Protein AF-A0A819H0E7-F1 (afdb_monomer)

Mean predicted aligned error: 7.01 Å

Nearest PDB structures (foldseek):
  8ug5-assembly1_B  TM=8.744E-01  e=1.878E-06  Caenorhabditis elegans
  8ug4-assembly1_B  TM=7.438E-01  e=1.069E-05  Caenorhabditis elegans
  8ug7-assembly1_B  TM=8.506E-01  e=1.230E-04  Mus musculus
  6o84-assembly1_B  TM=7.627E-01  e=9.727E-04  Xenopus tropicalis

pLDDT: mean 85.88, std 9.74, range [49.12, 95.69]

Sequence (210 aa):
KLVLLIVSLLIVCISFFYTTKLYYDRQAHIDVFDQILILVTTFGDFAYSFFGLFASIFIESYRIQLPRFIEIVIALLSILQTFLQSGFILDTLRRRSITKSEIRTKPGRELITALLLINLVYDLAIWMHDSLSANKVKLNPIQTEYYNSRTWSLIQAFTSPLSILYRFHSSVCLADIWQEVYYEKFYYLHEKELFIFENINIDYDEYCSF

Radius of gyration: 22.71 Å; Cα contacts (8 Å, |Δi|>4): 200; chains: 1; bounding box: 77×32×52 Å

Solvent-accessible surface area (backbone atoms only — not comparable to full-atom values): 11084 Å² total; per-residue (Å²): 109,64,71,55,51,54,53,49,39,50,44,44,55,53,31,40,63,46,46,69,74,38,49,73,43,86,79,55,87,67,63,65,65,61,56,50,50,51,50,55,16,48,52,24,38,38,50,45,29,47,56,49,28,49,26,42,70,70,52,84,68,81,89,49,60,71,63,33,56,51,49,37,52,43,22,54,50,48,42,53,37,54,54,52,45,50,53,39,50,67,53,43,68,28,24,34,32,72,45,75,66,46,50,71,65,41,69,45,54,68,43,51,51,52,51,36,49,45,40,52,56,51,51,44,50,51,52,50,52,62,69,69,41,88,59,54,63,79,75,38,50,58,42,30,69,56,57,34,63,67,54,42,49,54,53,42,68,60,18,49,58,26,37,50,48,29,41,54,49,52,33,50,54,46,51,50,37,68,56,55,31,58,37,65,66,53,25,58,52,53,54,52,51,52,54,52,54,50,53,52,49,53,53,52,53,64,67,72,74,117

Structure (mmCIF, N/CA/C/O backbone):
data_AF-A0A819H0E7-F1
#
_entry.id   AF-A0A819H0E7-F1
#
loop_
_atom_site.group_PDB
_atom_site.id
_atom_site.type_symbol
_atom_site.label_atom_id
_atom_site.label_alt_id
_atom_site.label_comp_id
_atom_site.label_asym_id
_atom_site.label_entity_id
_atom_site.label_seq_id
_atom_site.pdbx_PDB_ins_code
_atom_site.Cartn_x
_atom_site.Cartn_y
_atom_site.Cartn_z
_atom_site.occupancy
_atom_site.B_iso_or_equiv
_atom_site.auth_seq_id
_atom_site.auth_comp_id
_atom_site.auth_asym_id
_atom_site.auth_atom_id
_atom_site.pdbx_PDB_model_num
ATOM 1 N N . LYS A 1 1 ? 16.028 0.528 -0.238 1.00 77.81 1 LYS A N 1
ATOM 2 C CA . LYS A 1 1 ? 14.759 0.107 -0.884 1.00 77.81 1 LYS A CA 1
ATOM 3 C C . LYS A 1 1 ? 14.360 -1.325 -0.518 1.00 77.81 1 LYS A C 1
ATOM 5 O O . LYS A 1 1 ? 13.402 -1.473 0.219 1.00 77.81 1 LYS A O 1
ATOM 10 N N . LEU A 1 2 ? 15.109 -2.363 -0.924 1.00 85.62 2 LEU A N 1
ATOM 11 C CA . LEU A 1 2 ? 14.726 -3.771 -0.695 1.00 85.62 2 LEU A CA 1
ATOM 12 C C . LEU A 1 2 ? 14.415 -4.123 0.774 1.00 85.62 2 LEU A C 1
ATOM 14 O O . LEU A 1 2 ? 13.345 -4.645 1.059 1.00 85.62 2 LEU A O 1
ATOM 18 N N . VAL A 1 3 ? 15.317 -3.797 1.708 1.00 87.69 3 VAL A N 1
ATOM 19 C CA . VAL A 1 3 ? 15.123 -4.090 3.143 1.00 87.69 3 VAL A CA 1
ATOM 20 C C . VAL A 1 3 ? 13.829 -3.475 3.679 1.00 87.69 3 VAL A C 1
ATOM 22 O O . VAL A 1 3 ? 13.114 -4.117 4.434 1.00 87.69 3 VAL A O 1
ATOM 25 N N . LEU A 1 4 ? 13.491 -2.255 3.260 1.00 85.38 4 LEU A N 1
ATOM 26 C CA . LEU A 1 4 ? 12.326 -1.551 3.791 1.00 85.38 4 LEU A CA 1
ATOM 27 C C . LEU A 1 4 ? 11.023 -2.004 3.134 1.00 85.38 4 LEU A C 1
ATOM 29 O O . LEU A 1 4 ? 10.004 -2.016 3.809 1.00 85.38 4 LEU A O 1
ATOM 33 N N . LEU A 1 5 ? 11.066 -2.490 1.888 1.00 88.50 5 LEU A N 1
ATOM 34 C CA . LEU A 1 5 ? 9.938 -3.222 1.304 1.00 88.50 5 LEU A CA 1
ATOM 35 C C . LEU A 1 5 ? 9.641 -4.495 2.098 1.00 88.50 5 LEU A C 1
ATOM 37 O O . LEU A 1 5 ? 8.487 -4.749 2.418 1.00 88.50 5 LEU A O 1
ATOM 41 N N . ILE A 1 6 ? 10.671 -5.264 2.464 1.00 91.44 6 ILE A N 1
ATOM 42 C CA . ILE A 1 6 ? 10.501 -6.482 3.269 1.00 91.44 6 ILE A CA 1
ATOM 43 C C . ILE A 1 6 ? 9.939 -6.137 4.652 1.00 91.44 6 ILE A C 1
ATOM 45 O O . ILE A 1 6 ? 8.969 -6.749 5.089 1.00 91.44 6 ILE A O 1
ATOM 49 N N . VAL A 1 7 ? 10.511 -5.138 5.328 1.00 91.31 7 VAL A N 1
ATOM 50 C CA . VAL A 1 7 ? 10.037 -4.696 6.648 1.00 91.31 7 VAL A CA 1
ATOM 51 C C . VAL A 1 7 ? 8.600 -4.171 6.574 1.00 91.31 7 VAL A C 1
ATOM 53 O O . VAL A 1 7 ? 7.771 -4.585 7.379 1.00 91.31 7 VAL A O 1
ATOM 56 N N . SER A 1 8 ? 8.281 -3.322 5.593 1.00 90.44 8 SER A N 1
ATOM 57 C CA . SER A 1 8 ? 6.927 -2.794 5.375 1.00 90.44 8 SER A CA 1
ATOM 58 C C . SER A 1 8 ? 5.929 -3.922 5.120 1.00 90.44 8 SER A C 1
ATOM 60 O O . SER A 1 8 ? 4.903 -3.999 5.788 1.00 90.44 8 SER A O 1
ATOM 62 N N . LEU A 1 9 ? 6.270 -4.869 4.242 1.00 92.81 9 LEU A N 1
ATOM 63 C CA . LEU A 1 9 ? 5.444 -6.036 3.941 1.00 92.81 9 LEU A CA 1
ATOM 64 C C . LEU A 1 9 ? 5.147 -6.870 5.196 1.00 92.81 9 LEU A C 1
ATOM 66 O O . LEU A 1 9 ? 3.999 -7.241 5.434 1.00 92.81 9 LEU A O 1
ATOM 70 N N . LEU A 1 10 ? 6.161 -7.133 6.025 1.00 94.06 10 LEU A N 1
ATOM 71 C CA . LEU A 1 10 ? 5.983 -7.857 7.285 1.00 94.06 10 LEU A CA 1
ATOM 72 C C . LEU A 1 10 ? 5.071 -7.091 8.248 1.00 94.06 10 LEU A C 1
ATOM 74 O O . LEU A 1 10 ? 4.158 -7.685 8.820 1.00 94.06 10 LEU A O 1
ATOM 78 N N . ILE A 1 11 ? 5.275 -5.780 8.399 1.00 94.06 11 ILE A N 1
ATOM 79 C CA . ILE A 1 11 ? 4.439 -4.940 9.264 1.00 94.06 11 ILE A CA 1
ATOM 80 C C . ILE A 1 11 ? 2.992 -4.930 8.769 1.00 94.06 11 ILE A C 1
ATOM 82 O O . ILE A 1 11 ? 2.092 -5.077 9.593 1.00 94.06 11 ILE A O 1
ATOM 86 N N . VAL A 1 12 ? 2.749 -4.814 7.459 1.00 94.75 12 VAL A N 1
ATOM 87 C CA . VAL A 1 12 ? 1.401 -4.888 6.871 1.00 94.75 12 VAL A CA 1
ATOM 88 C C . VAL A 1 12 ? 0.753 -6.230 7.193 1.00 94.75 12 VAL A C 1
ATOM 90 O O . VAL A 1 12 ? -0.350 -6.249 7.732 1.00 94.75 12 VAL A O 1
ATOM 93 N N . CYS A 1 13 ? 1.436 -7.349 6.938 1.00 94.69 13 CYS A N 1
ATOM 94 C CA . CYS A 1 13 ? 0.895 -8.683 7.204 1.00 94.69 13 CYS A CA 1
ATOM 95 C C . CYS A 1 13 ? 0.551 -8.887 8.687 1.00 94.69 13 CYS A C 1
ATOM 97 O O . CYS A 1 13 ? -0.530 -9.379 9.012 1.00 94.69 13 CYS A O 1
ATOM 99 N N . ILE A 1 14 ? 1.449 -8.488 9.593 1.00 94.81 14 ILE A N 1
ATOM 100 C CA . ILE A 1 14 ? 1.227 -8.617 11.037 1.00 94.81 14 ILE A CA 1
ATOM 101 C C . ILE A 1 14 ? 0.089 -7.685 11.478 1.00 94.81 14 ILE A C 1
ATOM 103 O O . ILE A 1 14 ? -0.807 -8.125 12.198 1.00 94.81 14 ILE A O 1
ATOM 107 N N . SER A 1 15 ? 0.071 -6.431 11.014 1.00 93.19 15 SER A N 1
ATOM 108 C CA . SER A 1 15 ? -1.007 -5.473 11.309 1.00 93.19 15 SER A CA 1
ATOM 109 C C . SER A 1 15 ? -2.351 -6.024 10.868 1.00 93.19 15 SER A C 1
ATOM 111 O O . SER A 1 15 ? -3.295 -6.027 11.652 1.00 93.19 15 SER A O 1
ATOM 113 N N . PHE A 1 16 ? -2.414 -6.567 9.653 1.00 93.06 16 PHE A N 1
ATOM 114 C CA . PHE A 1 16 ? -3.632 -7.130 9.099 1.00 93.06 16 PHE A CA 1
ATOM 115 C C . PHE A 1 16 ? -4.120 -8.335 9.908 1.00 93.06 16 PHE A C 1
ATOM 117 O O . PHE A 1 16 ? -5.306 -8.445 10.209 1.00 93.06 16 PHE A O 1
ATOM 124 N N . PHE A 1 17 ? -3.213 -9.198 10.370 1.00 92.62 17 PHE A N 1
ATOM 125 C CA . PHE A 1 17 ? -3.569 -10.302 11.263 1.00 92.62 17 PHE A CA 1
ATOM 126 C C . PHE A 1 17 ? -4.118 -9.838 12.626 1.00 92.62 17 PHE A C 1
ATOM 128 O O . PHE A 1 17 ? -4.996 -10.492 13.191 1.00 92.62 17 PHE A O 1
ATOM 135 N N . TYR A 1 18 ? -3.622 -8.728 13.181 1.00 91.19 18 TYR A N 1
ATOM 136 C CA . TYR A 1 18 ? -4.163 -8.180 14.429 1.00 91.19 18 TYR A CA 1
ATOM 137 C C . TYR A 1 18 ? -5.504 -7.468 14.223 1.00 91.19 18 TYR A C 1
ATOM 139 O O . TYR A 1 18 ? -6.417 -7.684 15.020 1.00 91.19 18 TYR A O 1
ATOM 147 N N . THR A 1 19 ? -5.652 -6.658 13.171 1.00 89.31 19 THR A N 1
ATOM 148 C CA . THR A 1 19 ? -6.871 -5.861 12.949 1.00 89.31 19 THR A CA 1
ATOM 149 C C . THR A 1 19 ? -8.045 -6.691 12.443 1.00 89.31 19 THR A C 1
ATOM 151 O O . THR A 1 19 ? -9.184 -6.387 12.784 1.00 89.31 19 THR A O 1
ATOM 154 N N . THR A 1 20 ? -7.802 -7.786 11.716 1.00 89.31 20 THR A N 1
ATOM 155 C CA . THR A 1 20 ? -8.863 -8.710 11.257 1.00 89.31 20 THR A CA 1
ATOM 156 C C . THR A 1 20 ? -9.624 -9.397 12.389 1.00 89.31 20 THR A C 1
ATOM 158 O O . THR A 1 20 ? -10.736 -9.880 12.168 1.00 89.31 20 THR A O 1
ATOM 161 N N . LYS A 1 21 ? -9.062 -9.420 13.602 1.00 90.31 21 LYS A N 1
ATOM 162 C CA . LYS A 1 21 ? -9.724 -9.946 14.805 1.00 90.31 21 LYS A CA 1
ATOM 163 C C . LYS A 1 21 ? -10.757 -8.985 15.390 1.00 90.31 21 LYS A C 1
ATOM 165 O O . LYS A 1 21 ? -11.583 -9.420 16.182 1.00 90.31 21 LYS A O 1
ATOM 170 N N . LEU A 1 22 ? -10.702 -7.707 15.016 1.00 91.25 22 LEU A N 1
ATOM 171 C CA . LEU A 1 22 ? -11.651 -6.696 15.466 1.00 91.25 22 LEU A CA 1
ATOM 172 C C . LEU A 1 22 ? -12.983 -6.832 14.724 1.00 91.25 22 LEU A C 1
ATOM 174 O O . LEU A 1 22 ? -13.047 -7.333 13.591 1.00 91.25 22 LEU A O 1
ATOM 178 N N . TYR A 1 23 ? -14.042 -6.334 15.357 1.00 91.31 23 TYR A N 1
ATOM 179 C CA . TYR A 1 23 ? -15.381 -6.332 14.785 1.00 91.31 23 TYR A CA 1
ATOM 180 C C . TYR A 1 23 ? -15.414 -5.564 13.460 1.00 91.31 23 TYR A C 1
ATOM 182 O O . TYR A 1 23 ? -14.844 -4.478 13.337 1.00 91.31 23 TYR A O 1
ATOM 190 N N . TYR A 1 24 ? -16.071 -6.149 12.460 1.00 91.31 24 TYR A N 1
ATOM 191 C CA . TYR A 1 24 ? -16.249 -5.544 11.146 1.00 91.31 24 TYR A CA 1
ATOM 192 C C . TYR A 1 24 ? -17.600 -4.838 11.082 1.00 91.31 24 TYR A C 1
ATOM 194 O O . TYR A 1 24 ? -18.649 -5.484 11.012 1.00 91.31 24 TYR A O 1
ATOM 202 N N . ASP A 1 25 ? -17.569 -3.512 11.063 1.00 89.12 25 ASP A N 1
ATOM 203 C CA . ASP A 1 25 ? -18.756 -2.686 10.933 1.00 89.12 25 ASP A CA 1
ATOM 204 C C . ASP A 1 25 ? -19.129 -2.517 9.450 1.00 89.12 25 ASP A C 1
ATOM 206 O O . ASP A 1 25 ? -18.487 -1.802 8.674 1.00 89.12 25 ASP A O 1
ATOM 210 N N . ARG A 1 26 ? -20.204 -3.198 9.038 1.00 84.56 26 ARG A N 1
ATOM 211 C CA . ARG A 1 26 ? -20.741 -3.107 7.670 1.00 84.56 26 ARG A CA 1
ATOM 212 C C . ARG A 1 26 ? -21.343 -1.738 7.364 1.00 84.56 26 ARG A C 1
ATOM 214 O O . ARG A 1 26 ? -21.380 -1.360 6.193 1.00 84.56 26 ARG A O 1
ATOM 221 N N . GLN A 1 27 ? -21.815 -1.034 8.389 1.00 83.69 27 GLN A N 1
ATOM 222 C CA . GLN A 1 27 ? -22.462 0.269 8.276 1.00 83.69 27 GLN A CA 1
ATOM 223 C C . GLN A 1 27 ? -21.474 1.425 8.455 1.00 83.69 27 GLN A C 1
ATOM 225 O O . GLN A 1 27 ? -21.870 2.579 8.300 1.00 83.69 27 GLN A O 1
ATOM 230 N N . ALA A 1 28 ? -20.194 1.127 8.715 1.00 82.88 28 ALA A N 1
ATOM 231 C CA . ALA A 1 28 ? -19.143 2.127 8.779 1.00 82.88 28 ALA A CA 1
ATOM 232 C C . ALA A 1 28 ? -19.174 2.994 7.515 1.00 82.88 28 ALA A C 1
ATOM 234 O O . ALA A 1 28 ? -18.924 2.522 6.399 1.00 82.88 28 ALA A O 1
ATOM 235 N N . HIS A 1 29 ? -19.492 4.273 7.709 1.00 80.38 29 HIS A N 1
ATOM 236 C CA . HIS A 1 29 ? -19.486 5.256 6.643 1.00 80.38 29 HIS A CA 1
ATOM 237 C C . HIS A 1 29 ? -18.036 5.545 6.257 1.00 80.38 29 HIS A C 1
ATOM 239 O O . HIS A 1 29 ? -17.338 6.300 6.930 1.00 80.38 29 HIS A O 1
ATOM 245 N N . ILE A 1 30 ? -17.584 4.916 5.178 1.00 83.31 30 ILE A N 1
ATOM 246 C CA . ILE A 1 30 ? -16.307 5.228 4.542 1.00 83.31 30 ILE A CA 1
ATOM 247 C C . ILE A 1 30 ? -16.609 6.091 3.334 1.00 83.31 30 ILE A C 1
ATOM 249 O O . ILE A 1 30 ? -17.495 5.749 2.548 1.00 83.31 30 ILE A O 1
ATOM 253 N N . ASP A 1 31 ? -15.854 7.172 3.180 1.00 86.88 31 ASP A N 1
ATOM 254 C CA . ASP A 1 31 ? -15.971 8.012 2.003 1.00 86.88 31 ASP A CA 1
ATOM 255 C C . ASP A 1 31 ? -15.681 7.189 0.735 1.00 86.88 31 ASP A C 1
ATOM 257 O O . ASP A 1 31 ? -14.635 6.547 0.582 1.00 86.88 31 ASP A O 1
ATOM 261 N N . VAL A 1 32 ? -16.648 7.173 -0.182 1.00 89.12 32 VAL A N 1
ATOM 262 C CA . VAL A 1 32 ? -16.528 6.487 -1.474 1.00 89.12 32 VAL A CA 1
ATOM 263 C C . VAL A 1 32 ? -15.391 7.100 -2.288 1.00 89.12 32 VAL A C 1
ATOM 265 O O . VAL A 1 32 ? -14.705 6.385 -3.022 1.00 89.12 32 VAL A O 1
ATOM 268 N N . PHE A 1 33 ? -15.154 8.405 -2.132 1.00 90.25 33 PHE A N 1
ATOM 269 C CA . PHE A 1 33 ? -14.038 9.085 -2.768 1.00 90.25 33 PHE A CA 1
ATOM 270 C C . PHE A 1 33 ? -12.699 8.489 -2.326 1.00 90.25 33 PHE A C 1
ATOM 272 O O . PHE A 1 33 ? -11.887 8.144 -3.185 1.00 90.25 33 PHE A O 1
ATOM 279 N N . ASP A 1 34 ? -12.500 8.259 -1.025 1.00 89.25 34 ASP A N 1
ATOM 280 C CA . ASP A 1 34 ? -11.258 7.683 -0.497 1.00 89.25 34 ASP A CA 1
ATOM 281 C C . ASP A 1 34 ? -11.019 6.260 -1.010 1.00 89.25 34 ASP A C 1
ATOM 283 O O . ASP A 1 34 ? -9.879 5.895 -1.315 1.00 89.25 34 ASP A O 1
ATOM 287 N N . GLN A 1 35 ? -12.090 5.471 -1.158 1.00 90.44 35 GLN A N 1
ATOM 288 C CA . GLN A 1 35 ? -12.030 4.114 -1.713 1.00 90.44 35 GLN A CA 1
ATOM 289 C C . GLN A 1 35 ? -11.650 4.109 -3.198 1.00 90.44 35 GLN A C 1
ATOM 291 O O . GLN A 1 35 ? -10.814 3.312 -3.632 1.00 90.44 35 GLN A O 1
ATOM 296 N N . ILE A 1 36 ? -12.247 5.000 -3.990 1.00 93.38 36 ILE A N 1
ATOM 297 C CA . ILE A 1 36 ? -11.907 5.136 -5.410 1.00 93.38 36 ILE A CA 1
ATOM 298 C C . ILE A 1 36 ? -10.474 5.649 -5.550 1.00 93.38 36 ILE A C 1
ATOM 300 O O . ILE A 1 36 ? -9.712 5.137 -6.373 1.00 93.38 36 ILE A O 1
ATOM 304 N N . LEU A 1 37 ? -10.084 6.625 -4.730 1.00 93.88 37 LEU A N 1
ATOM 305 C CA . LEU A 1 37 ? -8.765 7.230 -4.789 1.00 93.88 37 LEU A CA 1
ATOM 306 C C . LEU A 1 37 ? -7.669 6.219 -4.442 1.00 93.88 37 LEU A C 1
ATOM 308 O O . LEU A 1 37 ? -6.682 6.129 -5.179 1.00 93.88 37 LEU A O 1
ATOM 312 N N . ILE A 1 38 ? -7.847 5.399 -3.399 1.00 93.56 38 ILE A N 1
ATOM 313 C CA . ILE A 1 38 ? -6.871 4.347 -3.088 1.00 93.56 38 ILE A CA 1
ATOM 314 C C . ILE A 1 38 ? -6.793 3.304 -4.206 1.00 93.56 38 ILE A C 1
ATOM 316 O O . ILE A 1 38 ? -5.694 2.904 -4.576 1.00 93.56 38 ILE A O 1
ATOM 320 N N . LEU A 1 39 ? -7.914 2.929 -4.831 1.00 94.12 39 LEU A N 1
ATOM 321 C CA . LEU A 1 39 ? -7.921 1.970 -5.940 1.00 94.12 39 LEU A CA 1
ATOM 322 C C . LEU A 1 39 ? -7.185 2.503 -7.181 1.00 94.12 39 LEU A C 1
ATOM 324 O O . LEU A 1 39 ? -6.328 1.817 -7.743 1.00 94.12 39 LEU A O 1
ATOM 328 N N . VAL A 1 40 ? -7.490 3.733 -7.602 1.00 95.00 40 VAL A N 1
ATOM 329 C CA . VAL A 1 40 ? -6.869 4.365 -8.780 1.00 95.00 40 VAL A CA 1
ATOM 330 C C . VAL A 1 40 ? -5.369 4.560 -8.567 1.00 95.00 40 VAL A C 1
ATOM 332 O O . VAL A 1 40 ? -4.564 4.292 -9.461 1.00 95.00 40 VAL A O 1
ATOM 335 N N . THR A 1 41 ? -4.973 4.996 -7.374 1.00 94.81 41 THR A N 1
ATOM 336 C CA . THR A 1 41 ? -3.560 5.225 -7.053 1.00 94.81 41 THR A CA 1
ATOM 337 C C . THR A 1 41 ? -2.782 3.918 -6.897 1.00 94.81 41 THR A C 1
ATOM 339 O O . THR A 1 41 ? -1.652 3.833 -7.376 1.00 94.81 41 THR A O 1
ATOM 342 N N . THR A 1 42 ? -3.410 2.865 -6.362 1.00 95.06 42 THR A N 1
ATOM 343 C CA . THR A 1 42 ? -2.868 1.492 -6.355 1.00 95.06 42 THR A CA 1
ATOM 344 C C . THR A 1 42 ? -2.585 1.006 -7.769 1.00 95.06 42 THR A C 1
ATOM 346 O O . THR A 1 42 ? -1.516 0.461 -8.037 1.00 95.06 42 THR A O 1
ATOM 349 N N . PHE A 1 43 ? -3.515 1.233 -8.701 1.00 94.69 43 PHE A N 1
ATOM 350 C CA . PHE A 1 43 ? -3.316 0.865 -10.101 1.00 94.69 43 PHE A CA 1
ATOM 351 C C . PHE A 1 43 ? -2.139 1.620 -10.735 1.00 94.69 43 PHE A C 1
ATOM 353 O O . PHE A 1 43 ? -1.342 1.026 -11.462 1.00 94.69 43 PHE A O 1
ATOM 360 N N . GLY A 1 44 ? -1.991 2.911 -10.435 1.00 92.19 44 GLY A N 1
ATOM 361 C CA . GLY A 1 44 ? -0.855 3.701 -10.907 1.00 92.19 44 GLY A CA 1
ATOM 362 C C . GLY A 1 44 ? 0.494 3.214 -10.370 1.00 92.19 44 GLY A C 1
ATOM 363 O O . GLY A 1 44 ? 1.449 3.088 -11.140 1.00 92.19 44 GLY A O 1
ATOM 364 N N . ASP A 1 45 ? 0.562 2.881 -9.079 1.00 92.19 45 ASP A N 1
ATOM 365 C CA . ASP A 1 45 ? 1.778 2.347 -8.452 1.00 92.19 45 ASP A CA 1
ATOM 366 C C . ASP A 1 45 ? 2.115 0.925 -8.939 1.00 92.19 45 ASP A C 1
ATOM 368 O O . ASP A 1 45 ? 3.280 0.599 -9.206 1.00 92.19 45 ASP A O 1
ATOM 372 N N . PHE A 1 46 ? 1.087 0.107 -9.184 1.00 94.56 46 PHE A N 1
ATOM 373 C CA . PHE A 1 46 ? 1.221 -1.165 -9.889 1.00 94.56 46 PHE A CA 1
ATOM 374 C C . PHE A 1 46 ? 1.807 -0.966 -11.289 1.00 94.56 46 PHE A C 1
ATOM 376 O O . PHE A 1 46 ? 2.763 -1.654 -11.640 1.00 94.56 46 PHE A O 1
ATOM 383 N N . ALA A 1 47 ? 1.290 -0.018 -12.076 1.00 94.25 47 ALA A N 1
ATOM 384 C CA . ALA A 1 47 ? 1.775 0.234 -13.430 1.00 94.25 47 ALA A CA 1
ATOM 385 C C . ALA A 1 47 ? 3.258 0.644 -13.440 1.00 94.25 47 ALA A C 1
ATOM 387 O O . ALA A 1 47 ? 4.023 0.121 -14.255 1.00 94.25 47 ALA A O 1
ATOM 388 N N . TYR A 1 48 ? 3.689 1.506 -12.506 1.00 91.50 48 TYR A N 1
ATOM 389 C CA . TYR A 1 48 ? 5.107 1.860 -12.335 1.00 91.50 48 TYR A CA 1
ATOM 390 C C . TYR A 1 48 ? 5.975 0.605 -12.156 1.00 91.50 48 TYR A C 1
ATOM 392 O O . TYR A 1 48 ? 6.954 0.386 -12.878 1.00 91.50 48 TYR A O 1
ATOM 400 N N . SER A 1 49 ? 5.582 -0.243 -11.204 1.00 92.62 49 SER A N 1
ATOM 401 C CA . SER A 1 49 ? 6.321 -1.454 -10.845 1.00 92.62 49 SER A CA 1
ATOM 402 C C . SER A 1 49 ? 6.273 -2.510 -11.952 1.00 92.62 49 SER A C 1
ATOM 404 O O . SER A 1 49 ? 7.271 -3.181 -12.207 1.00 92.62 49 SER A O 1
ATOM 406 N N . PHE A 1 50 ? 5.149 -2.620 -12.660 1.00 95.06 50 PHE A N 1
ATOM 407 C CA . PHE A 1 50 ? 4.952 -3.546 -13.770 1.00 95.06 50 PHE A CA 1
ATOM 408 C C . PHE A 1 50 ? 5.861 -3.223 -14.959 1.00 95.06 50 PHE A C 1
ATOM 410 O O . PHE A 1 50 ? 6.553 -4.113 -15.451 1.00 95.06 50 PHE A O 1
ATOM 417 N N . PHE A 1 51 ? 5.929 -1.961 -15.396 1.00 94.12 51 PHE A N 1
ATOM 418 C CA . PHE A 1 51 ? 6.835 -1.580 -16.486 1.00 94.12 51 PHE A CA 1
ATOM 419 C C . PHE A 1 51 ? 8.309 -1.738 -16.081 1.00 94.12 51 PHE A C 1
ATOM 421 O O . PHE A 1 51 ? 9.124 -2.194 -16.885 1.00 94.12 51 PHE A O 1
ATOM 428 N N . GLY A 1 52 ? 8.656 -1.444 -14.822 1.00 91.88 52 GLY A N 1
ATOM 429 C CA . GLY A 1 52 ? 9.997 -1.706 -14.290 1.00 91.88 52 GLY A CA 1
ATOM 430 C C . GLY A 1 52 ? 10.364 -3.196 -14.290 1.00 91.88 52 GLY A C 1
ATOM 431 O O . GLY A 1 52 ? 11.464 -3.568 -14.715 1.00 91.88 52 GLY A O 1
ATOM 432 N N . LEU A 1 53 ? 9.429 -4.055 -13.877 1.00 94.75 53 LEU A N 1
ATOM 433 C CA . LEU A 1 53 ? 9.571 -5.511 -13.919 1.00 94.75 53 LEU A CA 1
ATOM 434 C C . LEU A 1 53 ? 9.742 -6.008 -15.356 1.00 94.75 53 LEU A C 1
ATOM 436 O O . LEU A 1 53 ? 10.643 -6.798 -15.629 1.00 94.75 53 LEU A O 1
ATOM 440 N N . PHE A 1 54 ? 8.905 -5.522 -16.272 1.00 94.69 54 PHE A N 1
ATOM 441 C CA . PHE A 1 54 ? 8.925 -5.917 -17.674 1.00 94.69 54 PHE A CA 1
ATOM 442 C C . PHE A 1 54 ? 10.278 -5.601 -18.322 1.00 94.69 54 PHE A C 1
ATOM 444 O O . PHE A 1 54 ? 10.918 -6.502 -18.862 1.00 94.69 54 PHE A O 1
ATOM 451 N N . ALA A 1 55 ? 10.784 -4.371 -18.171 1.00 92.56 55 ALA A N 1
ATOM 452 C CA . ALA A 1 55 ? 12.128 -4.022 -18.636 1.00 92.56 55 ALA A CA 1
ATOM 453 C C . ALA A 1 55 ? 13.205 -4.939 -18.042 1.00 92.56 55 ALA A C 1
ATOM 455 O O . ALA A 1 55 ? 14.096 -5.397 -18.751 1.00 92.56 55 ALA A O 1
ATOM 456 N N . SER A 1 56 ? 13.107 -5.252 -16.749 1.00 91.75 56 SER A N 1
ATOM 457 C CA . SER A 1 56 ? 14.097 -6.089 -16.066 1.00 91.75 56 SER A CA 1
ATOM 458 C C . SER A 1 56 ? 14.056 -7.552 -16.517 1.00 91.75 56 SER A C 1
ATOM 460 O O . SER A 1 56 ? 15.095 -8.207 -16.567 1.00 91.75 56 SER A O 1
ATOM 462 N N . ILE A 1 57 ? 12.891 -8.088 -16.880 1.00 92.62 57 ILE A N 1
ATOM 463 C CA . ILE A 1 57 ? 12.766 -9.460 -17.392 1.00 92.62 57 ILE A CA 1
ATOM 464 C C . ILE A 1 57 ? 13.243 -9.553 -18.842 1.00 92.62 57 ILE A C 1
ATOM 466 O O . ILE A 1 57 ? 13.937 -10.513 -19.169 1.00 92.62 57 ILE A O 1
ATOM 470 N N . PHE A 1 58 ? 12.912 -8.582 -19.691 1.00 91.94 58 PHE A N 1
ATOM 471 C CA . PHE A 1 58 ? 13.117 -8.688 -21.141 1.00 91.94 58 PHE A CA 1
ATOM 472 C C . PHE A 1 58 ? 14.393 -8.018 -21.664 1.00 91.94 58 PHE A C 1
ATOM 474 O O . PHE A 1 58 ? 14.646 -8.050 -22.864 1.00 91.94 58 PHE A O 1
ATOM 481 N N . ILE A 1 59 ? 15.221 -7.433 -20.796 1.00 89.31 59 ILE A N 1
ATOM 482 C CA . ILE A 1 59 ? 16.505 -6.873 -21.219 1.00 89.31 59 ILE A CA 1
ATOM 483 C C . ILE A 1 59 ? 17.504 -7.970 -21.631 1.00 89.31 59 ILE A C 1
ATOM 485 O O . ILE A 1 59 ? 17.775 -8.909 -20.880 1.00 89.31 59 ILE A O 1
ATOM 489 N N . GLU A 1 60 ? 18.083 -7.828 -22.825 1.00 83.00 60 GLU A N 1
ATOM 490 C CA . GLU A 1 60 ? 19.031 -8.792 -23.417 1.00 83.00 60 GLU A CA 1
ATOM 491 C C . GLU A 1 60 ? 20.496 -8.552 -22.993 1.00 83.00 60 GLU A C 1
ATOM 493 O O . GLU A 1 60 ? 21.383 -9.366 -23.248 1.00 83.00 60 GLU A O 1
ATOM 498 N N . SER A 1 61 ? 20.771 -7.435 -22.317 1.00 78.12 61 SER A N 1
ATOM 499 C CA . SER A 1 61 ? 22.124 -6.989 -21.976 1.00 78.12 61 SER A CA 1
ATOM 500 C C . SER A 1 61 ? 22.804 -7.877 -20.924 1.00 78.12 61 SER A C 1
ATOM 502 O O . SER A 1 61 ? 22.379 -7.960 -19.769 1.00 78.12 61 SER A O 1
ATOM 504 N N . TYR A 1 62 ? 23.927 -8.504 -21.292 1.00 62.31 62 TYR A N 1
ATOM 505 C CA . TYR A 1 62 ? 24.693 -9.404 -20.411 1.00 62.31 62 TYR A CA 1
ATOM 506 C C . TYR A 1 62 ? 25.516 -8.683 -19.329 1.00 62.31 62 TYR A C 1
ATOM 508 O O . TYR A 1 62 ? 26.010 -9.322 -18.401 1.00 62.31 62 TYR A O 1
ATOM 516 N N . ARG A 1 63 ? 25.680 -7.356 -19.423 1.00 69.12 63 ARG A N 1
ATOM 517 C CA . ARG A 1 63 ? 26.546 -6.574 -18.519 1.00 69.12 63 ARG A CA 1
ATOM 518 C C . ARG A 1 63 ? 25.910 -6.251 -17.160 1.00 69.12 63 ARG A C 1
ATOM 520 O O . ARG A 1 63 ? 26.615 -5.776 -16.276 1.00 69.12 63 ARG A O 1
ATOM 527 N N . ILE A 1 64 ? 24.609 -6.504 -16.978 1.00 67.75 64 ILE A N 1
ATOM 528 C CA . ILE A 1 64 ? 23.815 -5.988 -15.842 1.00 67.75 64 ILE A CA 1
ATOM 529 C C . ILE A 1 64 ? 23.114 -7.122 -15.066 1.00 67.75 64 ILE A C 1
ATOM 531 O O . ILE A 1 64 ? 22.009 -6.964 -14.558 1.00 67.75 64 ILE A O 1
ATOM 535 N N . GLN A 1 65 ? 23.734 -8.300 -14.949 1.00 68.19 65 GLN A N 1
ATOM 536 C CA . GLN A 1 65 ? 23.075 -9.456 -14.316 1.00 68.19 65 GLN A CA 1
ATOM 537 C C . GLN A 1 65 ? 22.725 -9.234 -12.832 1.00 68.19 65 GLN A C 1
ATOM 539 O O . GLN A 1 65 ? 21.613 -9.556 -12.413 1.00 68.19 65 GLN A O 1
ATOM 544 N N . LEU A 1 66 ? 23.639 -8.657 -12.038 1.00 64.94 66 LEU A N 1
ATOM 545 C CA . LEU A 1 66 ? 23.428 -8.493 -10.594 1.00 64.94 66 LEU A CA 1
ATOM 546 C C . LEU A 1 66 ? 22.340 -7.448 -10.259 1.00 64.94 66 LEU A C 1
ATOM 548 O O . LEU A 1 66 ? 21.442 -7.779 -9.484 1.00 64.94 66 LEU A O 1
ATOM 552 N N . PRO A 1 67 ? 22.327 -6.231 -10.850 1.00 78.88 67 PRO A N 1
ATOM 553 C CA . PRO A 1 67 ? 21.230 -5.293 -10.614 1.00 78.88 67 PRO A CA 1
ATOM 554 C C . PRO A 1 67 ? 19.897 -5.810 -11.165 1.00 78.88 67 PRO A C 1
ATOM 556 O O . PRO A 1 67 ? 18.873 -5.616 -10.519 1.00 78.88 67 PRO A O 1
ATOM 559 N N . ARG A 1 68 ? 19.899 -6.533 -12.299 1.00 87.06 68 ARG A N 1
ATOM 560 C CA . ARG A 1 68 ? 18.677 -7.084 -12.910 1.00 87.06 68 ARG A CA 1
ATOM 561 C C . ARG A 1 68 ? 17.887 -7.958 -11.943 1.00 87.06 68 ARG A C 1
ATOM 563 O O . ARG A 1 68 ? 16.685 -7.763 -11.801 1.00 87.06 68 ARG A O 1
ATOM 570 N N . PHE A 1 69 ? 18.546 -8.904 -11.276 1.00 88.38 69 PHE A N 1
ATOM 571 C CA . PHE A 1 69 ? 17.866 -9.771 -10.313 1.00 88.38 69 PHE A CA 1
ATOM 572 C C . PHE A 1 69 ? 17.267 -8.968 -9.149 1.00 88.38 69 PHE A C 1
ATOM 574 O O . PHE A 1 69 ? 16.117 -9.186 -8.775 1.00 88.38 69 PHE A O 1
ATOM 581 N N . ILE A 1 70 ? 18.021 -8.003 -8.616 1.00 88.81 70 ILE A N 1
ATOM 582 C CA . ILE A 1 70 ? 17.568 -7.152 -7.510 1.00 88.81 70 ILE A CA 1
ATOM 583 C C . ILE A 1 70 ? 16.357 -6.307 -7.930 1.00 88.81 70 ILE A C 1
ATOM 585 O O . ILE A 1 70 ? 15.393 -6.234 -7.173 1.00 88.81 70 ILE A O 1
ATOM 589 N N . GLU A 1 71 ? 16.363 -5.720 -9.128 1.00 88.25 71 GLU A N 1
ATOM 590 C CA . GLU A 1 71 ? 15.237 -4.934 -9.654 1.00 88.25 71 GLU A CA 1
ATOM 591 C C . GLU A 1 71 ? 13.978 -5.784 -9.868 1.00 88.25 71 GLU A C 1
ATOM 593 O O . GLU A 1 71 ? 12.886 -5.351 -9.504 1.00 88.25 71 GLU A O 1
ATOM 598 N N . ILE A 1 72 ? 14.114 -7.019 -10.369 1.00 92.94 72 ILE A N 1
ATOM 599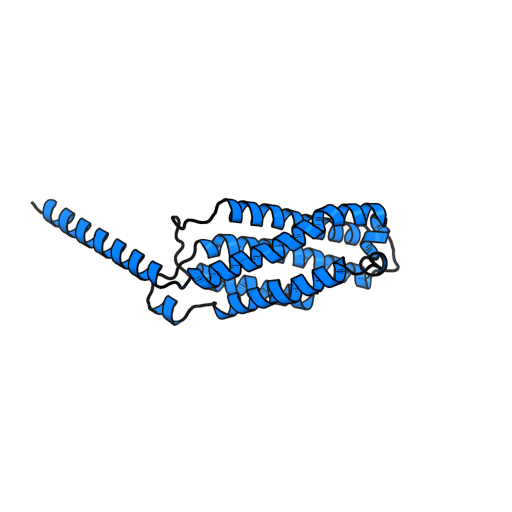 C CA . ILE A 1 72 ? 12.986 -7.963 -10.483 1.00 92.94 72 ILE A CA 1
ATOM 600 C C . ILE A 1 72 ? 12.380 -8.235 -9.102 1.00 92.94 72 ILE A C 1
ATOM 602 O O . ILE A 1 72 ? 11.165 -8.138 -8.929 1.00 92.94 72 ILE A O 1
ATOM 606 N N . VAL A 1 73 ? 13.218 -8.544 -8.107 1.00 93.69 73 VAL A N 1
ATOM 607 C CA . VAL A 1 73 ? 12.760 -8.812 -6.735 1.00 93.69 73 VAL A CA 1
ATOM 608 C C . VAL A 1 73 ? 12.101 -7.575 -6.126 1.00 93.69 73 VAL A C 1
ATOM 610 O O . VAL A 1 73 ? 11.029 -7.690 -5.534 1.00 93.69 73 VAL A O 1
ATOM 613 N N . ILE A 1 74 ? 12.697 -6.391 -6.292 1.00 91.56 74 ILE A N 1
ATOM 614 C CA . ILE A 1 74 ? 12.122 -5.126 -5.822 1.00 91.56 74 ILE A CA 1
ATOM 615 C C . ILE A 1 74 ? 10.754 -4.895 -6.463 1.00 91.56 74 ILE A C 1
ATOM 617 O O . ILE A 1 74 ? 9.812 -4.592 -5.740 1.00 91.56 74 ILE A O 1
ATOM 621 N N . ALA A 1 75 ? 10.620 -5.067 -7.779 1.00 93.56 75 ALA A N 1
ATOM 622 C CA . ALA A 1 75 ? 9.364 -4.821 -8.474 1.00 93.56 75 ALA A CA 1
ATOM 623 C C . ALA A 1 75 ? 8.256 -5.795 -8.040 1.00 93.56 75 ALA A C 1
ATOM 625 O O . ALA A 1 75 ? 7.133 -5.366 -7.783 1.00 93.56 75 ALA A O 1
ATOM 626 N N . LEU A 1 76 ? 8.572 -7.085 -7.880 1.00 95.56 76 LEU A N 1
ATOM 627 C CA . LEU A 1 76 ? 7.620 -8.080 -7.373 1.00 95.56 76 LEU A CA 1
ATOM 628 C C . LEU A 1 76 ? 7.189 -7.786 -5.931 1.00 95.56 76 LEU A C 1
ATOM 630 O O . LEU A 1 76 ? 5.998 -7.840 -5.621 1.00 95.56 76 LEU A O 1
ATOM 634 N N . LEU A 1 77 ? 8.141 -7.447 -5.057 1.00 94.75 77 LEU A N 1
ATOM 635 C CA . LEU A 1 77 ? 7.840 -7.090 -3.671 1.00 94.75 77 LEU A CA 1
ATOM 636 C C . LEU A 1 77 ? 7.046 -5.788 -3.575 1.00 94.75 77 LEU A C 1
ATOM 638 O O . LEU A 1 77 ? 6.149 -5.712 -2.744 1.00 94.75 77 LEU A O 1
ATOM 642 N N . SER A 1 78 ? 7.334 -4.793 -4.417 1.00 92.69 78 SER A N 1
ATOM 643 C CA . SER A 1 78 ? 6.557 -3.552 -4.487 1.00 92.69 78 SER A CA 1
ATOM 644 C C . SER A 1 78 ? 5.115 -3.824 -4.896 1.00 92.69 78 SER A C 1
ATOM 646 O O . SER A 1 78 ? 4.213 -3.392 -4.194 1.00 92.69 78 SER A O 1
ATOM 648 N N . ILE A 1 79 ? 4.886 -4.618 -5.948 1.00 95.44 79 ILE A N 1
ATOM 649 C CA . ILE A 1 79 ? 3.529 -5.013 -6.355 1.00 95.44 79 ILE A CA 1
ATOM 650 C C . ILE A 1 79 ? 2.796 -5.680 -5.185 1.00 95.44 79 ILE A C 1
ATOM 652 O O . ILE A 1 79 ? 1.707 -5.249 -4.809 1.00 95.44 79 ILE A O 1
ATOM 656 N N . LEU A 1 80 ? 3.404 -6.703 -4.578 1.00 95.56 80 LEU A N 1
ATOM 657 C CA . LEU A 1 80 ? 2.790 -7.432 -3.470 1.00 95.56 80 LEU A CA 1
ATOM 658 C C . LEU A 1 80 ? 2.491 -6.519 -2.270 1.00 95.56 80 LEU A C 1
ATOM 660 O O . LEU A 1 80 ? 1.411 -6.605 -1.686 1.00 95.56 80 LEU A O 1
ATOM 664 N N . GLN A 1 81 ? 3.428 -5.639 -1.920 1.00 93.62 81 GLN A N 1
ATOM 665 C CA . GLN A 1 81 ? 3.288 -4.704 -0.808 1.00 93.62 81 GLN A CA 1
ATOM 666 C C . GLN A 1 81 ? 2.158 -3.700 -1.055 1.00 93.62 81 GLN A C 1
ATOM 668 O O . GLN A 1 81 ? 1.317 -3.534 -0.171 1.00 93.62 81 GLN A O 1
ATOM 673 N N . THR A 1 82 ? 2.074 -3.102 -2.247 1.00 94.12 82 THR A N 1
ATOM 674 C CA . THR A 1 82 ? 1.019 -2.142 -2.598 1.00 94.12 82 THR A CA 1
ATOM 675 C C . THR A 1 82 ? -0.360 -2.803 -2.523 1.00 94.12 82 THR A C 1
ATOM 677 O O . THR A 1 82 ? -1.270 -2.258 -1.896 1.00 94.12 82 THR A O 1
ATOM 680 N N . PHE A 1 83 ? -0.523 -4.015 -3.065 1.00 95.50 83 PHE A N 1
ATOM 681 C CA . PHE A 1 83 ? -1.802 -4.731 -2.993 1.00 95.50 83 PHE A CA 1
ATOM 682 C C . PHE A 1 83 ? -2.194 -5.110 -1.559 1.00 95.50 83 PHE A C 1
ATOM 684 O O . PHE A 1 83 ? -3.336 -4.873 -1.157 1.00 95.50 83 PHE A O 1
ATOM 691 N N . LEU A 1 84 ? -1.266 -5.667 -0.773 1.00 95.62 84 LEU A N 1
ATOM 692 C CA . LEU A 1 84 ? -1.558 -6.059 0.609 1.00 95.62 84 LEU A CA 1
ATOM 693 C C . LEU A 1 84 ? -1.850 -4.852 1.502 1.00 95.62 84 LEU A C 1
ATOM 695 O O . LEU A 1 84 ? -2.779 -4.912 2.303 1.00 95.62 84 LEU A O 1
ATOM 699 N N . GLN A 1 85 ? -1.113 -3.749 1.349 1.00 94.94 85 GLN A N 1
ATOM 700 C CA . GLN A 1 85 ? -1.364 -2.526 2.111 1.00 94.94 85 GLN A CA 1
ATOM 701 C C . GLN A 1 85 ? -2.713 -1.901 1.742 1.00 94.94 85 GLN A C 1
ATOM 703 O O . GLN A 1 85 ? -3.460 -1.499 2.631 1.00 94.94 85 GLN A O 1
ATOM 708 N N . SER A 1 86 ? -3.061 -1.872 0.456 1.00 95.69 86 SER A N 1
ATOM 709 C CA . SER A 1 86 ? -4.359 -1.358 -0.002 1.00 95.69 86 SER A CA 1
ATOM 710 C C . SER A 1 86 ? -5.519 -2.187 0.541 1.00 95.69 86 SER A C 1
ATOM 712 O O . SER A 1 86 ? -6.485 -1.633 1.063 1.00 95.69 86 SER A O 1
ATOM 714 N N . GLY A 1 87 ? -5.403 -3.518 0.482 1.00 95.12 87 GLY A N 1
ATOM 715 C CA . GLY A 1 87 ? -6.388 -4.429 1.066 1.00 95.12 87 GLY A CA 1
ATOM 716 C C . GLY A 1 87 ? -6.507 -4.263 2.583 1.00 95.12 87 GLY A C 1
ATOM 717 O O . GLY A 1 87 ? -7.617 -4.164 3.102 1.00 95.12 87 GLY A O 1
ATOM 718 N N . PHE A 1 88 ? -5.372 -4.154 3.281 1.00 95.50 88 PHE A N 1
ATOM 719 C CA . PHE A 1 88 ? -5.327 -3.877 4.716 1.00 95.50 88 PHE A CA 1
ATOM 720 C C . PHE A 1 88 ? -6.055 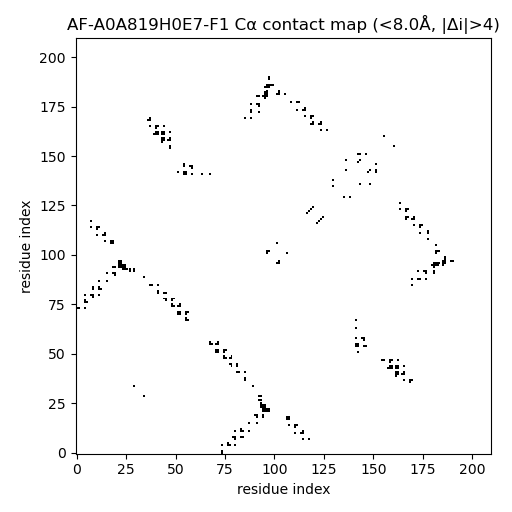-2.578 5.077 1.00 95.50 88 PHE A C 1
ATOM 722 O O . PHE A 1 88 ? -6.859 -2.581 6.009 1.00 95.50 88 PHE A O 1
ATOM 729 N N . ILE A 1 89 ? -5.810 -1.486 4.346 1.00 95.06 89 ILE A N 1
ATOM 730 C CA . ILE A 1 89 ? -6.454 -0.189 4.592 1.00 95.06 89 ILE A CA 1
ATOM 731 C C . ILE A 1 89 ? -7.964 -0.288 4.363 1.00 95.06 89 ILE A C 1
ATOM 733 O O . ILE A 1 89 ? -8.739 0.082 5.242 1.00 95.06 89 ILE A O 1
ATOM 737 N N . LEU A 1 90 ? -8.390 -0.833 3.220 1.00 94.12 90 LEU A N 1
ATOM 738 C CA . LEU A 1 90 ? -9.808 -0.955 2.872 1.00 94.12 90 LEU A CA 1
ATOM 739 C C . LEU A 1 90 ? -10.596 -1.819 3.871 1.00 94.12 90 LEU A C 1
ATOM 741 O O . LEU A 1 90 ? -11.731 -1.476 4.206 1.00 94.12 90 LEU A O 1
ATOM 745 N N . ASP A 1 91 ? -10.006 -2.912 4.363 1.00 93.75 91 ASP A N 1
ATOM 746 C CA . ASP A 1 91 ? -10.613 -3.731 5.419 1.00 93.75 91 ASP A CA 1
ATOM 747 C C . ASP A 1 91 ? -10.624 -2.989 6.761 1.00 93.75 91 ASP A C 1
ATOM 749 O O . ASP A 1 91 ? -11.668 -2.876 7.407 1.00 93.75 91 ASP A O 1
ATOM 753 N N . THR A 1 92 ? -9.481 -2.432 7.167 1.00 93.75 92 THR A N 1
ATOM 754 C CA . THR A 1 92 ? -9.305 -1.856 8.506 1.00 93.75 92 THR A CA 1
ATOM 755 C C . THR A 1 92 ? -10.099 -0.565 8.703 1.00 93.75 92 THR A C 1
ATOM 757 O O . THR A 1 92 ? -10.565 -0.312 9.813 1.00 93.75 92 THR A O 1
ATOM 760 N N . LEU A 1 93 ? -10.370 0.204 7.644 1.00 93.25 93 LEU A N 1
ATOM 761 C CA . LEU A 1 93 ? -11.280 1.356 7.703 1.00 93.25 93 LEU A CA 1
ATOM 762 C C . LEU A 1 93 ? -12.696 0.979 8.182 1.00 93.25 93 LEU A C 1
ATOM 764 O O . LEU A 1 93 ? -13.404 1.842 8.705 1.00 93.25 93 LEU A O 1
ATOM 768 N N . ARG A 1 94 ? -13.101 -0.295 8.064 1.00 92.00 94 ARG A N 1
ATOM 769 C CA . ARG A 1 94 ? -14.385 -0.833 8.563 1.00 92.00 94 ARG A CA 1
ATOM 770 C C . ARG A 1 94 ? -14.271 -1.535 9.915 1.00 92.00 94 ARG A C 1
ATOM 772 O O . ARG A 1 94 ? -15.281 -1.947 10.475 1.00 92.00 94 ARG A O 1
ATOM 779 N N . ARG A 1 95 ? -13.063 -1.707 10.451 1.00 92.69 95 ARG A N 1
ATOM 780 C CA . ARG A 1 95 ? -12.846 -2.390 11.732 1.00 92.69 95 ARG A CA 1
ATOM 781 C C . ARG A 1 95 ? -13.050 -1.426 12.892 1.00 92.69 95 ARG A C 1
ATOM 783 O O . ARG A 1 95 ? -12.612 -0.276 12.827 1.00 92.69 95 ARG A O 1
ATOM 790 N N . ARG A 1 96 ? -13.688 -1.885 13.965 1.00 91.00 96 ARG A N 1
ATOM 791 C CA . ARG A 1 96 ? -13.908 -1.109 15.194 1.00 91.00 96 ARG A CA 1
ATOM 792 C C . ARG A 1 96 ? -13.671 -1.981 16.421 1.00 91.00 96 ARG A C 1
ATOM 794 O O . ARG A 1 96 ? -13.910 -3.185 16.394 1.00 91.00 96 ARG A O 1
ATOM 801 N N . SER A 1 97 ? -13.212 -1.356 17.498 1.00 90.44 97 SER A N 1
ATOM 802 C CA . SER A 1 97 ? -13.134 -1.991 18.815 1.00 90.44 97 SER A CA 1
ATOM 803 C C . SER A 1 97 ? -14.480 -1.864 19.516 1.00 90.44 97 SER A C 1
ATOM 805 O O . SER A 1 97 ? -14.980 -0.752 19.687 1.00 90.44 97 SER A O 1
ATO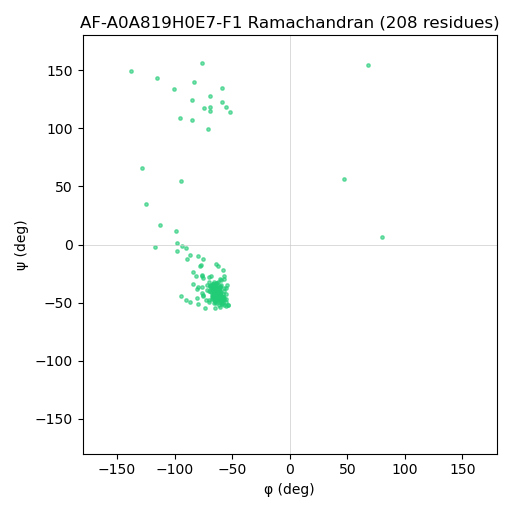M 807 N N . ILE A 1 98 ? -15.048 -2.991 19.934 1.00 88.50 98 ILE A N 1
ATOM 808 C CA . ILE A 1 98 ? -16.371 -3.052 20.577 1.00 88.50 98 ILE A CA 1
ATOM 809 C C . ILE A 1 98 ? -16.298 -3.567 22.014 1.00 88.50 98 ILE A C 1
ATOM 811 O O . ILE A 1 98 ? -17.308 -3.606 22.708 1.00 88.50 98 ILE A O 1
ATOM 815 N N . THR A 1 99 ? -15.103 -3.924 22.490 1.00 87.62 99 THR A N 1
ATOM 816 C CA . THR A 1 99 ? -14.877 -4.392 23.859 1.00 87.62 99 THR A CA 1
ATOM 817 C C . THR A 1 99 ? -13.985 -3.424 24.635 1.00 87.62 99 THR A C 1
ATOM 819 O O . THR A 1 99 ? -12.986 -2.916 24.121 1.00 87.62 99 THR A O 1
ATOM 822 N N . LYS A 1 100 ? -14.264 -3.236 25.934 1.00 86.62 100 LYS A N 1
ATOM 823 C CA . LYS A 1 100 ? -13.402 -2.462 26.856 1.00 86.62 100 LYS A CA 1
ATOM 824 C C . LYS A 1 100 ? -11.953 -2.961 26.879 1.00 86.62 100 LYS A C 1
ATOM 826 O O . LYS A 1 100 ? -11.027 -2.168 27.036 1.00 86.62 100 LYS A O 1
ATOM 831 N N . SER A 1 101 ? -11.743 -4.272 26.731 1.00 87.75 101 SER A N 1
ATOM 832 C CA . SER A 1 101 ? -10.404 -4.863 26.656 1.00 87.75 101 SER A CA 1
ATOM 833 C C . SER A 1 101 ? -9.646 -4.383 25.418 1.00 87.75 101 SER A C 1
ATOM 835 O O . SER A 1 101 ? -8.507 -3.957 25.566 1.00 87.75 101 SER A O 1
ATOM 837 N N . GLU A 1 102 ? -10.277 -4.386 24.241 1.00 88.19 102 GLU A N 1
ATOM 838 C CA . GLU A 1 102 ? -9.694 -3.965 22.958 1.00 88.19 102 GLU A CA 1
ATOM 839 C C . GLU A 1 102 ? -9.338 -2.478 22.953 1.00 88.19 102 GLU A C 1
ATOM 841 O O . GLU A 1 102 ? -8.245 -2.104 22.532 1.00 88.19 102 G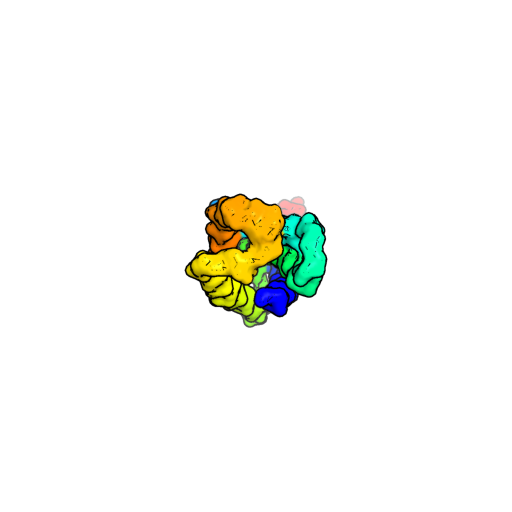LU A O 1
ATOM 846 N N . ILE A 1 103 ? -10.214 -1.630 23.500 1.00 87.81 103 ILE A N 1
ATOM 847 C CA . ILE A 1 103 ? -9.953 -0.190 23.659 1.00 87.81 103 ILE A CA 1
ATOM 848 C C . ILE A 1 103 ? -8.747 0.058 24.568 1.00 87.81 103 ILE A C 1
ATOM 850 O O . ILE A 1 103 ? -7.943 0.957 24.310 1.00 87.81 103 ILE A O 1
ATOM 854 N N . ARG A 1 104 ? -8.603 -0.741 25.631 1.00 87.50 104 ARG A N 1
ATOM 855 C CA . ARG A 1 104 ? -7.497 -0.606 26.583 1.00 87.50 104 ARG A CA 1
ATOM 856 C C . ARG A 1 104 ? -6.180 -1.136 26.020 1.00 87.50 104 ARG A C 1
ATOM 858 O O . ARG A 1 104 ? -5.151 -0.499 26.217 1.00 87.50 104 ARG A O 1
ATOM 865 N N . THR A 1 105 ? -6.192 -2.299 25.368 1.00 86.88 105 THR A N 1
ATOM 866 C CA . THR A 1 105 ? -4.972 -2.963 24.873 1.00 86.88 105 THR A CA 1
ATOM 867 C C . THR A 1 105 ? -4.519 -2.452 23.509 1.00 86.88 105 THR A C 1
ATOM 869 O O . THR A 1 105 ? -3.337 -2.565 23.198 1.00 86.88 105 THR A O 1
ATOM 872 N N . LYS A 1 106 ? -5.428 -1.883 22.708 1.00 89.06 106 LYS A N 1
ATOM 873 C CA . LYS A 1 106 ? -5.178 -1.305 21.377 1.00 89.06 106 LYS A CA 1
ATOM 874 C C . LYS A 1 106 ? -4.328 -2.213 20.467 1.00 89.06 106 LYS A C 1
ATOM 876 O O . LYS A 1 106 ? -3.262 -1.793 20.001 1.00 89.06 106 LYS A O 1
ATOM 881 N N . PRO A 1 107 ? -4.752 -3.467 20.223 1.00 86.44 107 PRO A N 1
ATOM 882 C CA . PRO A 1 107 ? -3.941 -4.472 19.538 1.00 86.44 107 PRO A CA 1
ATOM 883 C C . PRO A 1 107 ? -3.435 -4.010 18.159 1.00 86.44 107 PRO A C 1
ATOM 885 O O . PRO A 1 107 ? -4.195 -3.739 17.241 1.00 86.44 107 PRO A O 1
ATOM 888 N N . GLY A 1 108 ? -2.118 -3.930 17.970 1.00 85.25 108 GLY A N 1
ATOM 889 C CA . GLY A 1 108 ? -1.537 -3.526 16.681 1.00 85.25 108 GLY A CA 1
ATOM 890 C C . GLY A 1 108 ? -1.527 -2.013 16.411 1.00 85.25 108 GLY A C 1
ATOM 891 O O . GLY A 1 108 ? -1.092 -1.597 15.339 1.00 85.25 108 GLY A O 1
ATOM 892 N N . ARG A 1 109 ? -1.914 -1.166 17.379 1.00 89.31 109 ARG A N 1
ATOM 893 C CA . ARG A 1 109 ? -1.791 0.307 17.294 1.00 89.31 109 ARG A CA 1
ATOM 894 C C . ARG A 1 109 ? -0.348 0.767 17.053 1.00 89.31 109 ARG A C 1
ATOM 896 O O . ARG A 1 109 ? -0.117 1.701 16.285 1.00 89.31 109 ARG A O 1
ATOM 903 N N . GLU A 1 110 ? 0.620 0.092 17.667 1.00 89.88 110 GLU A N 1
ATOM 904 C CA . GLU A 1 110 ? 2.053 0.343 17.458 1.00 89.88 110 GLU A CA 1
ATOM 905 C C . GLU A 1 110 ? 2.488 0.007 16.026 1.00 89.88 110 GLU A C 1
ATOM 907 O O . GLU A 1 110 ? 3.231 0.770 15.416 1.00 89.88 110 GLU A O 1
ATOM 912 N N . LEU A 1 111 ? 1.959 -1.078 15.450 1.00 90.50 111 LEU A N 1
ATOM 913 C CA . LEU A 1 111 ? 2.264 -1.492 14.079 1.00 90.50 111 LEU A CA 1
ATOM 914 C C . LEU A 1 111 ? 1.686 -0.516 13.049 1.00 90.50 111 LEU A C 1
ATOM 916 O O . LEU A 1 111 ? 2.387 -0.146 12.113 1.00 90.50 111 LEU A O 1
ATOM 920 N N . ILE A 1 112 ? 0.460 -0.024 13.264 1.00 90.00 112 ILE A N 1
ATOM 921 C CA . ILE A 1 112 ? -0.137 1.038 12.435 1.00 90.00 112 ILE A CA 1
ATOM 922 C C . ILE A 1 112 ? 0.720 2.312 12.508 1.00 90.00 112 ILE A C 1
ATOM 924 O O . ILE A 1 112 ? 0.976 2.946 11.489 1.00 90.00 112 ILE A O 1
ATOM 928 N N . THR A 1 113 ? 1.222 2.660 13.699 1.00 90.94 113 THR A N 1
ATOM 929 C CA . THR A 1 113 ? 2.119 3.817 13.886 1.00 90.94 113 THR A CA 1
ATOM 930 C C . THR A 1 113 ? 3.449 3.626 13.152 1.00 90.94 113 THR A C 1
ATOM 932 O O . THR A 1 113 ? 3.929 4.540 12.485 1.00 90.94 113 THR A O 1
ATOM 935 N N . ALA A 1 114 ? 4.040 2.433 13.231 1.00 87.75 114 ALA A N 1
ATOM 936 C CA . ALA A 1 114 ? 5.257 2.104 12.497 1.00 87.75 114 ALA A CA 1
ATOM 937 C C . ALA A 1 114 ? 5.033 2.164 10.976 1.00 87.75 114 ALA A C 1
ATOM 939 O O . ALA A 1 114 ? 5.858 2.721 10.252 1.00 87.75 114 ALA A O 1
ATOM 940 N N . LEU A 1 115 ? 3.898 1.648 10.498 1.00 87.25 115 LEU A N 1
ATOM 941 C CA . LEU A 1 115 ? 3.530 1.659 9.085 1.00 87.25 115 LEU A CA 1
ATOM 942 C C . LEU A 1 115 ? 3.305 3.084 8.558 1.00 87.25 115 LEU A C 1
ATOM 944 O O . LEU A 1 115 ? 3.723 3.389 7.442 1.00 87.25 115 LEU A O 1
ATOM 948 N N . LEU A 1 116 ? 2.712 3.964 9.372 1.00 87.69 116 LEU A N 1
ATOM 949 C CA . LEU A 1 116 ? 2.606 5.400 9.097 1.00 87.69 116 LEU A CA 1
ATOM 950 C C . LEU A 1 116 ? 3.981 6.043 8.909 1.00 87.69 116 LEU A C 1
ATOM 952 O O . LEU A 1 116 ? 4.208 6.720 7.911 1.00 87.69 116 LEU A O 1
ATOM 956 N N . LEU A 1 117 ? 4.911 5.813 9.840 1.00 86.75 117 LEU A N 1
ATOM 957 C CA . LEU A 1 117 ? 6.254 6.396 9.771 1.00 86.75 117 LEU A CA 1
ATOM 958 C C . LEU A 1 117 ? 7.029 5.919 8.536 1.00 86.75 117 LEU A C 1
ATOM 960 O O . LEU A 1 117 ? 7.690 6.725 7.880 1.00 86.75 117 LEU A O 1
ATOM 964 N N . ILE A 1 118 ? 6.928 4.632 8.198 1.00 85.56 118 ILE A N 1
ATOM 965 C CA . ILE A 1 118 ? 7.607 4.058 7.028 1.00 85.56 118 ILE A CA 1
ATOM 966 C C . ILE A 1 118 ? 7.047 4.651 5.728 1.00 85.56 118 ILE A C 1
ATOM 968 O O . ILE A 1 118 ? 7.826 5.164 4.921 1.00 85.56 118 ILE A O 1
ATOM 972 N N . ASN A 1 119 ? 5.720 4.653 5.558 1.00 80.19 119 ASN A N 1
ATOM 973 C CA . ASN A 1 119 ? 5.077 5.160 4.342 1.00 80.19 119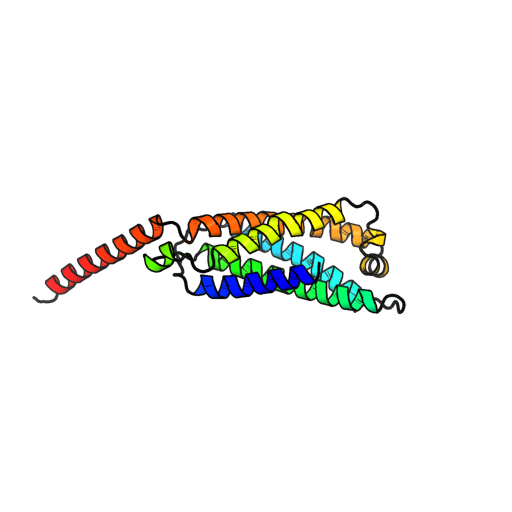 ASN A CA 1
ATOM 974 C C . ASN A 1 119 ? 5.235 6.681 4.176 1.00 80.19 119 ASN A C 1
ATOM 976 O O . ASN A 1 119 ? 5.538 7.154 3.078 1.00 80.19 119 ASN A O 1
ATOM 980 N N . LEU A 1 120 ? 5.051 7.452 5.254 1.00 79.56 120 LEU A N 1
ATOM 981 C CA . LEU A 1 120 ? 5.029 8.914 5.192 1.00 79.56 120 LEU A CA 1
ATOM 982 C C . LEU A 1 120 ? 6.431 9.527 5.158 1.00 79.56 120 LEU A C 1
ATOM 984 O O . LEU A 1 120 ? 6.677 10.437 4.373 1.00 79.56 120 LEU A O 1
ATOM 988 N N . VAL A 1 121 ? 7.348 9.075 6.019 1.00 75.38 121 VAL A N 1
ATOM 989 C CA . VAL A 1 121 ? 8.665 9.720 6.158 1.00 75.38 121 VAL A CA 1
ATOM 990 C C . VAL A 1 121 ? 9.676 9.094 5.212 1.00 75.38 121 VAL A C 1
ATOM 992 O O . VAL A 1 121 ? 10.400 9.813 4.530 1.00 75.38 121 VAL A O 1
ATOM 995 N N . TYR A 1 122 ? 9.747 7.764 5.166 1.00 74.44 122 TYR A N 1
ATOM 996 C CA . TYR A 1 122 ? 10.855 7.085 4.499 1.00 74.44 122 TYR A CA 1
ATOM 997 C C . TYR A 1 122 ? 10.599 6.885 3.001 1.00 74.44 122 TYR A C 1
ATOM 999 O O . TYR A 1 122 ? 11.433 7.265 2.175 1.00 74.44 122 TYR A O 1
ATOM 1007 N N . ASP A 1 123 ? 9.432 6.351 2.633 1.00 77.19 123 ASP A N 1
ATOM 1008 C CA . ASP A 1 123 ? 9.110 6.073 1.230 1.00 77.19 123 ASP A CA 1
ATOM 1009 C C . ASP A 1 123 ? 8.859 7.348 0.418 1.00 77.19 123 ASP A C 1
ATOM 1011 O O . ASP A 1 123 ? 9.317 7.449 -0.724 1.00 77.19 123 ASP A O 1
ATOM 1015 N N . LEU A 1 124 ? 8.191 8.349 1.003 1.00 75.06 124 LEU A N 1
ATOM 1016 C CA . LEU A 1 124 ? 7.994 9.640 0.343 1.00 75.06 124 LEU A CA 1
ATOM 1017 C C . LEU A 1 124 ? 9.321 10.388 0.159 1.00 75.06 124 LEU A C 1
ATOM 1019 O O . LEU A 1 124 ? 9.565 10.909 -0.927 1.00 75.06 124 LEU A O 1
ATOM 1023 N N . ALA A 1 125 ? 10.206 10.400 1.164 1.00 79.19 125 ALA A N 1
ATOM 1024 C CA . ALA A 1 125 ? 11.504 11.067 1.049 1.00 79.19 125 ALA A CA 1
ATOM 1025 C C . ALA A 1 125 ? 12.383 10.433 -0.036 1.00 79.19 125 ALA A C 1
ATOM 1027 O O . ALA A 1 125 ? 13.006 11.158 -0.813 1.00 79.19 125 ALA A O 1
ATOM 1028 N N . ILE A 1 126 ? 12.394 9.100 -0.136 1.00 78.81 126 ILE A N 1
ATOM 1029 C CA . ILE A 1 126 ? 13.114 8.397 -1.206 1.00 78.81 126 ILE A CA 1
ATOM 1030 C C . ILE A 1 126 ? 12.477 8.682 -2.571 1.00 78.81 126 ILE A C 1
ATOM 1032 O O . ILE A 1 126 ? 13.200 9.059 -3.491 1.00 78.81 126 ILE A O 1
ATOM 1036 N N . TRP A 1 127 ? 11.145 8.588 -2.711 1.00 75.12 127 TRP A N 1
ATOM 1037 C CA . TRP A 1 127 ? 10.462 8.918 -3.975 1.00 75.12 127 TRP A CA 1
ATOM 1038 C C . TRP A 1 127 ? 10.748 10.361 -4.413 1.00 75.12 127 TRP A C 1
ATOM 1040 O O . TRP A 1 127 ? 11.013 10.612 -5.591 1.00 75.12 127 TRP A O 1
ATOM 1050 N N . MET A 1 128 ? 10.720 11.313 -3.473 1.00 73.12 128 MET A N 1
ATOM 1051 C CA . MET A 1 128 ? 10.995 12.725 -3.748 1.00 73.12 128 MET A CA 1
ATOM 1052 C C . MET A 1 128 ? 12.451 12.925 -4.159 1.00 73.12 128 MET A C 1
ATOM 1054 O O . MET A 1 128 ? 12.717 13.625 -5.136 1.00 73.12 128 MET A O 1
ATOM 1058 N N . HIS A 1 129 ? 13.385 12.285 -3.454 1.00 78.12 129 HIS A N 1
ATOM 1059 C CA . HIS A 1 129 ? 14.806 12.332 -3.779 1.00 78.12 129 HIS A CA 1
ATOM 1060 C C . HIS A 1 129 ? 15.089 11.789 -5.188 1.00 78.12 129 HIS A C 1
ATOM 1062 O O . HIS A 1 129 ? 15.753 12.455 -5.988 1.00 78.12 129 HIS A O 1
ATOM 1068 N N . ASP A 1 130 ? 14.531 10.624 -5.519 1.00 72.62 130 ASP A N 1
ATOM 1069 C CA . ASP A 1 130 ? 14.711 9.977 -6.820 1.00 72.62 130 ASP A CA 1
ATOM 1070 C C . ASP A 1 130 ? 14.061 10.791 -7.952 1.00 72.62 130 ASP A C 1
ATOM 1072 O O . ASP A 1 130 ? 14.611 10.899 -9.050 1.00 72.62 130 ASP A O 1
ATOM 1076 N N . SER A 1 131 ? 12.916 11.425 -7.684 1.00 70.44 131 SER A N 1
ATOM 1077 C CA . SER A 1 131 ? 12.167 12.199 -8.684 1.00 70.44 131 SER A CA 1
ATOM 1078 C C . SER A 1 131 ? 12.786 13.561 -8.994 1.00 70.44 131 SER A C 1
ATOM 1080 O O . SER A 1 131 ? 12.752 13.998 -10.149 1.00 70.44 131 SER A O 1
ATOM 1082 N N . LEU A 1 132 ? 13.358 14.224 -7.982 1.00 69.06 132 LEU A N 1
ATOM 1083 C CA . LEU A 1 132 ? 14.043 15.517 -8.111 1.00 69.06 132 LEU A CA 1
ATOM 1084 C C . LEU A 1 132 ? 15.458 15.382 -8.688 1.00 69.06 132 LEU A C 1
ATOM 1086 O O . LEU A 1 132 ? 16.033 16.354 -9.179 1.00 69.06 132 LEU A O 1
ATOM 1090 N N . SER A 1 133 ? 16.026 14.180 -8.651 1.00 69.25 133 SER A N 1
ATOM 1091 C CA . SER A 1 133 ? 17.361 13.920 -9.169 1.00 69.25 133 SER A CA 1
ATOM 1092 C C . SER A 1 133 ? 17.405 14.028 -10.699 1.00 69.25 133 SER A C 1
ATOM 1094 O O . SER A 1 133 ? 16.843 13.216 -11.434 1.00 69.25 133 SER A O 1
ATOM 1096 N N . ALA A 1 134 ? 18.146 15.021 -11.203 1.00 56.31 134 ALA A N 1
ATOM 1097 C CA . ALA A 1 134 ? 18.261 15.320 -12.636 1.00 56.31 134 ALA A CA 1
ATOM 1098 C C . ALA A 1 134 ? 18.931 14.203 -13.473 1.00 56.31 134 ALA A C 1
ATOM 1100 O O . ALA A 1 134 ? 18.788 14.166 -14.693 1.00 56.31 134 ALA A O 1
ATOM 1101 N N . ASN A 1 135 ? 19.632 13.255 -12.837 1.00 59.78 135 ASN A N 1
ATOM 1102 C CA . ASN A 1 135 ? 20.359 12.161 -13.496 1.00 59.78 135 ASN A CA 1
ATOM 1103 C C . ASN A 1 135 ? 19.535 10.861 -13.597 1.00 59.78 135 ASN A C 1
ATOM 1105 O O . ASN A 1 135 ? 19.997 9.790 -13.200 1.00 59.78 135 ASN A O 1
ATOM 1109 N N . LYS A 1 136 ? 18.330 10.929 -14.178 1.00 62.34 136 LYS A N 1
ATOM 1110 C CA . LYS A 1 136 ? 17.394 9.784 -14.276 1.00 62.34 136 LYS A CA 1
ATOM 1111 C C . LYS A 1 136 ? 17.968 8.548 -14.987 1.00 62.34 136 LYS A C 1
ATOM 1113 O O . LYS A 1 136 ? 17.623 7.425 -14.633 1.00 62.34 136 LYS A O 1
ATOM 1118 N N . VAL A 1 137 ? 18.896 8.748 -15.928 1.00 59.59 137 VAL A N 1
ATOM 1119 C CA . VAL A 1 137 ? 19.605 7.665 -16.639 1.00 59.59 137 VAL A CA 1
ATOM 1120 C C . VAL A 1 137 ? 20.523 6.865 -15.705 1.00 59.59 137 VAL A C 1
ATOM 1122 O O . VAL A 1 137 ? 20.645 5.656 -15.860 1.00 59.59 137 VAL A O 1
ATOM 1125 N N . LYS A 1 138 ? 21.148 7.518 -14.713 1.00 60.91 138 LYS A N 1
ATOM 1126 C CA . LYS A 1 138 ? 22.003 6.835 -13.725 1.00 60.91 138 LYS A CA 1
ATOM 1127 C C . LYS A 1 138 ? 21.188 6.085 -12.670 1.00 60.91 138 LYS A C 1
ATOM 1129 O O . LYS A 1 138 ? 21.689 5.118 -12.112 1.00 60.91 138 LYS A O 1
ATOM 1134 N N . LEU A 1 139 ? 19.961 6.537 -12.404 1.00 63.62 139 LEU A N 1
ATOM 1135 C CA . LEU A 1 139 ? 19.068 5.939 -11.408 1.00 63.62 139 LEU A CA 1
ATOM 1136 C C . LEU A 1 139 ? 18.366 4.682 -11.928 1.00 63.62 139 LEU A C 1
ATOM 1138 O O . LEU A 1 139 ? 18.197 3.734 -11.175 1.00 63.62 139 LEU A O 1
ATOM 1142 N N . ASN A 1 140 ? 17.997 4.659 -13.213 1.00 73.69 140 ASN A N 1
ATOM 1143 C CA . ASN A 1 140 ? 17.235 3.568 -13.827 1.00 73.69 140 ASN A CA 1
ATOM 1144 C C . ASN A 1 140 ? 17.919 3.060 -15.111 1.00 73.69 140 ASN A C 1
ATOM 1146 O O . ASN A 1 140 ? 17.387 3.259 -16.213 1.00 73.69 140 ASN A O 1
ATOM 1150 N N . PRO A 1 141 ? 19.120 2.457 -15.008 1.00 80.44 141 PRO A N 1
ATOM 1151 C CA . PRO A 1 141 ? 19.899 2.057 -16.178 1.00 80.44 141 PRO A CA 1
ATOM 1152 C C . PRO A 1 141 ? 19.188 0.974 -16.998 1.00 80.44 141 PRO A C 1
ATOM 1154 O O . PRO A 1 141 ? 19.127 1.087 -18.217 1.00 80.44 141 PRO A O 1
ATOM 1157 N N . ILE A 1 142 ? 18.565 -0.009 -16.338 1.00 85.50 142 ILE A N 1
ATOM 1158 C CA . ILE A 1 142 ? 17.866 -1.130 -16.991 1.00 85.50 142 ILE A CA 1
ATOM 1159 C C . ILE A 1 142 ? 16.654 -0.636 -17.784 1.00 85.50 142 ILE A C 1
ATOM 1161 O O . ILE A 1 142 ? 16.492 -0.955 -18.959 1.00 85.50 142 ILE A O 1
ATOM 1165 N N . GLN A 1 143 ? 15.806 0.182 -17.162 1.00 88.50 143 GLN A N 1
ATOM 1166 C CA . GLN A 1 143 ? 14.590 0.691 -17.793 1.00 88.50 143 GLN A CA 1
ATOM 1167 C C . GLN A 1 143 ? 14.926 1.655 -18.933 1.00 88.50 143 GLN A C 1
ATOM 1169 O O . GLN A 1 143 ? 14.270 1.634 -19.972 1.00 88.50 143 GLN A O 1
ATOM 1174 N N . THR A 1 144 ? 15.969 2.472 -18.761 1.00 86.62 144 THR A N 1
ATOM 1175 C CA . THR A 1 144 ? 16.438 3.392 -19.804 1.00 86.62 144 THR A CA 1
ATOM 1176 C C . THR A 1 144 ? 17.050 2.647 -20.989 1.00 86.62 144 THR A C 1
ATOM 1178 O O . THR A 1 144 ? 16.843 3.069 -22.123 1.00 86.62 144 THR A O 1
ATOM 1181 N N . GLU A 1 145 ? 17.781 1.558 -20.754 1.00 87.75 145 GLU A N 1
ATOM 1182 C CA . GLU A 1 145 ? 18.352 0.722 -21.817 1.00 87.75 145 GLU A CA 1
ATOM 1183 C C . GLU A 1 145 ? 17.263 -0.040 -22.582 1.00 87.75 145 GLU A C 1
ATOM 1185 O O . GLU A 1 145 ? 17.309 -0.088 -23.807 1.00 87.75 145 GLU A O 1
ATOM 1190 N N . TYR A 1 146 ? 16.244 -0.554 -21.886 1.00 90.38 146 TYR A N 1
ATOM 1191 C CA . TYR A 1 146 ? 15.141 -1.281 -22.514 1.00 90.38 146 TYR A CA 1
ATOM 1192 C C . TYR A 1 146 ? 14.171 -0.367 -23.281 1.00 90.38 146 TYR A C 1
ATOM 1194 O O . TYR A 1 146 ? 13.902 -0.578 -24.461 1.00 90.38 146 TYR A O 1
ATOM 1202 N N . TYR A 1 147 ? 13.632 0.665 -22.623 1.00 89.62 147 TYR A N 1
ATOM 1203 C CA . TYR A 1 147 ? 12.580 1.506 -23.203 1.00 89.62 147 TYR A CA 1
ATOM 1204 C C . TYR A 1 147 ? 13.098 2.700 -23.993 1.00 89.62 147 TYR A C 1
ATOM 1206 O O . TYR A 1 147 ? 12.296 3.315 -24.690 1.00 89.62 147 TYR A O 1
ATOM 1214 N N . ASN A 1 148 ? 14.387 3.037 -23.888 1.00 88.5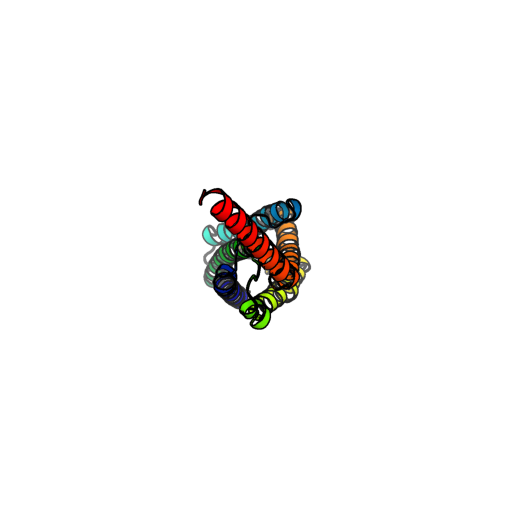0 148 ASN A N 1
ATOM 1215 C CA . ASN A 1 148 ? 14.962 4.353 -24.173 1.00 88.50 148 ASN A CA 1
ATOM 1216 C C . ASN A 1 148 ? 14.535 5.447 -23.166 1.00 88.50 148 ASN A C 1
ATOM 1218 O O . ASN A 1 148 ? 13.480 5.399 -22.529 1.00 88.50 148 ASN A O 1
ATOM 1222 N N . SER A 1 149 ? 15.374 6.479 -23.032 1.00 85.88 149 SER A N 1
ATOM 1223 C CA . SER A 1 149 ? 15.187 7.553 -22.041 1.00 85.88 149 SER A CA 1
ATOM 1224 C C . SER A 1 149 ? 13.874 8.331 -22.209 1.00 85.88 149 SER A C 1
ATOM 1226 O O . SER A 1 149 ? 13.242 8.702 -21.218 1.00 85.88 149 SER A O 1
ATOM 1228 N N . ARG A 1 150 ? 13.419 8.558 -23.451 1.00 87.88 150 ARG A N 1
ATOM 1229 C CA . ARG A 1 150 ? 12.201 9.341 -23.722 1.00 87.88 150 ARG A CA 1
ATOM 1230 C C . ARG A 1 150 ? 10.944 8.562 -23.351 1.00 87.88 150 ARG A C 1
ATOM 1232 O O . ARG A 1 150 ? 10.101 9.099 -22.636 1.00 87.88 150 ARG A O 1
ATOM 1239 N N . THR A 1 151 ? 10.839 7.306 -23.777 1.00 91.12 151 THR A N 1
ATOM 1240 C CA . THR A 1 151 ? 9.696 6.442 -23.454 1.00 91.12 151 THR A CA 1
ATOM 1241 C C . THR A 1 151 ? 9.612 6.200 -21.952 1.00 91.12 151 THR A C 1
ATOM 1243 O O . THR A 1 151 ? 8.542 6.347 -21.367 1.00 91.12 151 THR A O 1
ATOM 1246 N N . TRP A 1 152 ? 10.741 5.901 -21.298 1.00 91.00 152 TRP A N 1
ATOM 1247 C CA . TRP A 1 152 ? 10.756 5.694 -19.850 1.00 91.00 152 TRP A CA 1
ATOM 1248 C C . TRP A 1 152 ? 10.371 6.963 -19.079 1.00 91.00 152 TRP A C 1
ATOM 1250 O O . TRP A 1 152 ? 9.654 6.893 -18.082 1.00 91.00 152 TRP A O 1
ATOM 1260 N N . SER A 1 153 ? 10.798 8.137 -19.552 1.00 88.44 153 SER A N 1
ATOM 1261 C CA . SER A 1 153 ? 10.381 9.416 -18.964 1.00 88.44 153 SER A CA 1
ATOM 1262 C C . SER A 1 153 ? 8.883 9.671 -19.139 1.00 88.44 153 SER A C 1
ATOM 1264 O O . SER A 1 153 ? 8.253 10.182 -18.217 1.00 88.44 153 SER A O 1
ATOM 1266 N N . LEU A 1 154 ? 8.300 9.286 -20.280 1.00 90.62 154 LEU A N 1
ATOM 1267 C CA . LEU A 1 154 ? 6.859 9.386 -20.514 1.00 90.62 154 LEU A CA 1
ATOM 1268 C C . LEU A 1 154 ? 6.071 8.450 -19.587 1.00 90.62 154 LEU A C 1
ATOM 1270 O O . LEU A 1 154 ? 5.101 8.886 -18.977 1.00 90.62 154 LEU A O 1
ATOM 1274 N N . ILE A 1 155 ? 6.514 7.199 -19.417 1.00 91.44 155 ILE A N 1
ATOM 1275 C CA . ILE A 1 155 ? 5.893 6.250 -18.476 1.00 91.44 155 ILE A CA 1
ATOM 1276 C C . ILE A 1 155 ? 5.912 6.820 -17.052 1.00 91.44 155 ILE A C 1
ATOM 1278 O O . ILE A 1 155 ? 4.882 6.837 -16.374 1.00 91.44 155 ILE A O 1
ATOM 1282 N N . GLN A 1 156 ? 7.059 7.340 -16.608 1.00 88.56 156 GLN A N 1
ATOM 1283 C CA . GLN A 1 156 ? 7.193 7.983 -15.297 1.00 88.56 156 GLN A CA 1
ATOM 1284 C C . GLN A 1 156 ? 6.325 9.237 -15.159 1.00 88.56 156 GLN A C 1
ATOM 1286 O O . GLN A 1 156 ? 5.832 9.511 -14.070 1.00 88.56 156 GLN A O 1
ATOM 1291 N N . ALA A 1 157 ? 6.105 9.996 -16.235 1.00 89.00 157 ALA A N 1
ATOM 1292 C CA . ALA A 1 157 ? 5.278 11.200 -16.182 1.00 89.00 157 ALA A CA 1
ATOM 1293 C C . ALA A 1 157 ? 3.831 10.903 -15.752 1.00 89.00 157 ALA A C 1
ATOM 1295 O O . ALA A 1 157 ? 3.212 11.746 -15.111 1.00 89.00 157 AL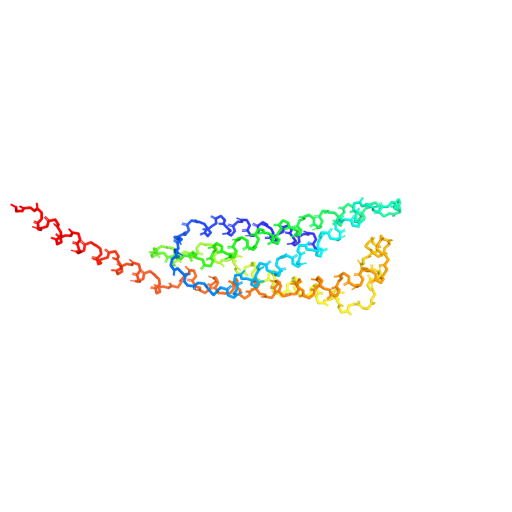A A O 1
ATOM 1296 N N . PHE A 1 158 ? 3.315 9.707 -16.053 1.00 89.69 158 PHE A N 1
ATOM 1297 C CA . PHE A 1 158 ? 1.984 9.274 -15.620 1.00 89.69 158 PHE A CA 1
ATOM 1298 C C . PHE A 1 158 ? 2.014 8.461 -14.328 1.00 89.69 158 PHE A C 1
ATOM 1300 O O . PHE A 1 158 ? 1.199 8.674 -13.433 1.00 89.69 158 PHE A O 1
ATOM 1307 N N . THR A 1 159 ? 2.950 7.520 -14.225 1.00 90.69 159 THR A N 1
ATOM 1308 C CA . THR A 1 159 ? 2.956 6.546 -13.128 1.00 90.69 159 THR A CA 1
ATOM 1309 C C . THR A 1 159 ? 3.552 7.122 -11.844 1.00 90.69 159 THR A C 1
ATOM 1311 O O . THR A 1 159 ? 2.999 6.902 -10.769 1.00 90.69 159 THR A O 1
ATOM 1314 N N . SER A 1 160 ? 4.604 7.945 -11.928 1.00 86.81 160 SER A N 1
ATOM 1315 C CA . SER A 1 160 ? 5.249 8.506 -10.738 1.00 86.81 160 SER A CA 1
ATOM 1316 C C . SER A 1 160 ? 4.328 9.423 -9.920 1.00 86.81 160 SER A C 1
ATOM 1318 O O . SER A 1 160 ? 4.320 9.252 -8.703 1.00 86.81 160 SER A O 1
ATOM 1320 N N . PRO A 1 161 ? 3.522 10.340 -10.503 1.00 89.19 161 PRO A N 1
ATOM 1321 C CA . PRO A 1 161 ? 2.561 11.139 -9.737 1.00 89.19 161 PRO A CA 1
ATOM 1322 C C . PRO A 1 161 ? 1.502 10.300 -9.016 1.00 89.19 161 PRO A C 1
ATOM 1324 O O . PRO A 1 161 ? 1.190 10.572 -7.858 1.00 89.19 161 PRO A O 1
ATOM 1327 N N . LEU A 1 162 ? 0.988 9.252 -9.668 1.00 91.38 162 LEU A N 1
ATOM 1328 C CA . LEU A 1 162 ? 0.029 8.334 -9.048 1.00 91.38 162 LEU A CA 1
ATOM 1329 C C . LEU A 1 162 ? 0.665 7.571 -7.881 1.00 91.38 162 LEU A C 1
ATOM 1331 O O . LEU A 1 162 ? 0.033 7.414 -6.841 1.00 91.38 162 LEU A O 1
ATOM 1335 N N . SER A 1 163 ? 1.936 7.191 -8.011 1.00 89.25 163 SER A N 1
ATOM 1336 C CA . SER A 1 163 ? 2.741 6.633 -6.924 1.00 89.25 163 SER A CA 1
ATOM 1337 C C . SER A 1 163 ? 2.994 7.619 -5.765 1.00 89.25 163 SER A C 1
ATOM 1339 O O . SER A 1 163 ? 3.074 7.165 -4.622 1.00 89.25 163 SER A O 1
ATOM 1341 N N . ILE A 1 164 ? 3.117 8.944 -5.998 1.00 88.00 164 ILE A N 1
ATOM 1342 C CA . ILE A 1 164 ? 3.104 9.946 -4.897 1.00 88.00 164 ILE A CA 1
ATOM 1343 C C . ILE A 1 164 ? 1.771 9.841 -4.177 1.00 88.00 164 ILE A C 1
ATOM 1345 O O . ILE A 1 164 ? 1.715 9.696 -2.957 1.00 88.00 164 ILE A O 1
ATOM 1349 N N . LEU A 1 165 ? 0.702 9.942 -4.967 1.00 90.38 165 LEU A N 1
ATOM 1350 C CA . LEU A 1 165 ? -0.647 10.106 -4.465 1.00 90.38 165 LEU A CA 1
ATOM 1351 C C . LEU A 1 165 ? -1.076 8.874 -3.674 1.00 90.38 165 LEU A C 1
ATOM 1353 O O . LEU A 1 165 ? -1.672 9.031 -2.617 1.00 90.38 165 LEU A O 1
ATOM 1357 N N . TYR A 1 166 ? -0.674 7.677 -4.108 1.00 92.38 166 TYR A N 1
ATOM 1358 C CA . TYR A 1 166 ? -0.847 6.443 -3.347 1.00 92.38 166 TYR A CA 1
ATOM 1359 C C . TYR A 1 166 ? -0.187 6.524 -1.964 1.00 92.38 166 TYR A C 1
ATOM 1361 O O . TYR A 1 166 ? -0.837 6.267 -0.952 1.00 92.38 166 TYR A O 1
ATOM 1369 N N . ARG A 1 167 ? 1.097 6.905 -1.888 1.00 89.88 16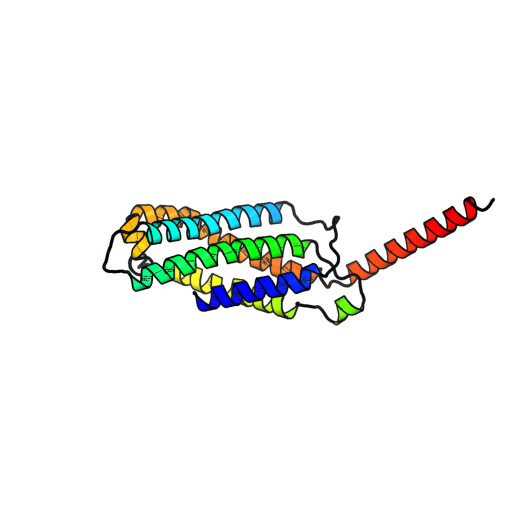7 ARG A N 1
ATOM 1370 C CA . ARG A 1 167 ? 1.837 6.995 -0.611 1.00 89.88 167 ARG A CA 1
ATOM 1371 C C . ARG A 1 167 ? 1.244 8.046 0.323 1.00 89.88 167 ARG A C 1
ATOM 1373 O O . ARG A 1 167 ? 1.109 7.802 1.521 1.00 89.88 167 ARG A O 1
ATOM 1380 N N . PHE A 1 168 ? 0.869 9.196 -0.229 1.00 89.44 168 PHE A N 1
ATOM 1381 C CA . PHE A 1 168 ? 0.230 10.268 0.525 1.00 89.44 168 PHE A CA 1
ATOM 1382 C C . PHE A 1 168 ? -1.140 9.830 1.052 1.00 89.44 168 PHE A C 1
ATOM 1384 O O . PHE A 1 168 ? -1.366 9.844 2.259 1.00 89.44 168 PHE A O 1
ATOM 1391 N N . HIS A 1 169 ? -2.020 9.366 0.165 1.00 91.75 169 HIS A N 1
ATOM 1392 C CA . HIS A 1 169 ? -3.387 8.983 0.510 1.00 91.75 169 HIS A CA 1
ATOM 1393 C C . HIS A 1 169 ? -3.435 7.780 1.453 1.00 91.75 169 HIS A C 1
ATOM 1395 O O . HIS A 1 169 ? -4.141 7.808 2.453 1.00 91.75 169 HIS A O 1
ATOM 1401 N N . SER A 1 170 ? -2.613 6.754 1.215 1.00 92.88 170 SER A N 1
ATOM 1402 C CA . SER A 1 170 ? -2.516 5.616 2.138 1.00 92.88 170 SER A CA 1
ATOM 1403 C C . SER A 1 170 ? -2.046 6.037 3.532 1.00 92.88 170 SER A C 1
ATOM 1405 O O . SER A 1 170 ? -2.552 5.507 4.516 1.00 92.88 170 SER A O 1
ATOM 1407 N N . SER A 1 171 ? -1.149 7.023 3.643 1.00 91.81 171 SER A N 1
ATOM 1408 C CA . SER A 1 171 ? -0.742 7.577 4.941 1.00 91.81 171 SER A CA 1
ATOM 1409 C C . SER A 1 171 ? -1.885 8.327 5.633 1.00 91.81 171 SER A C 1
ATOM 1411 O O . SER A 1 171 ? -2.047 8.185 6.843 1.00 91.81 171 SER A O 1
ATOM 1413 N N . VAL A 1 172 ? -2.704 9.074 4.885 1.00 91.94 172 VAL A N 1
ATOM 1414 C CA . VAL A 1 172 ? -3.916 9.725 5.418 1.00 91.94 172 VAL A CA 1
ATOM 1415 C C . VAL A 1 172 ? -4.897 8.673 5.939 1.00 91.94 172 VAL A C 1
ATOM 1417 O O . VAL A 1 172 ? -5.245 8.705 7.116 1.00 91.94 172 VAL A O 1
ATOM 1420 N N . CYS A 1 173 ? -5.231 7.659 5.135 1.00 93.25 173 CYS A N 1
ATOM 1421 C CA . CYS A 1 173 ? -6.133 6.591 5.568 1.00 93.25 173 CYS A CA 1
ATOM 1422 C C . CYS A 1 173 ? -5.597 5.821 6.786 1.00 93.25 173 CYS A C 1
ATOM 1424 O O . CYS A 1 173 ? -6.365 5.408 7.652 1.00 93.25 173 CYS A O 1
ATOM 1426 N N . LEU A 1 174 ? -4.280 5.608 6.876 1.00 93.38 174 LEU A N 1
ATOM 1427 C CA . LEU A 1 174 ? -3.663 4.984 8.047 1.00 93.38 174 LEU A CA 1
ATOM 1428 C C . LEU A 1 174 ? -3.775 5.863 9.301 1.00 93.38 174 LEU A C 1
ATOM 1430 O O . LEU A 1 174 ? -3.911 5.321 10.398 1.00 93.38 174 LEU A O 1
ATOM 1434 N N . ALA A 1 175 ? -3.727 7.190 9.163 1.00 92.75 175 ALA A N 1
ATOM 1435 C CA . ALA A 1 175 ? -3.920 8.121 10.273 1.00 92.75 175 ALA A CA 1
ATOM 1436 C C . ALA A 1 175 ? -5.379 8.108 10.749 1.00 92.75 175 ALA A C 1
ATOM 1438 O O . ALA A 1 175 ? -5.626 8.050 11.956 1.00 92.75 175 ALA A O 1
ATOM 1439 N N . ASP A 1 176 ? -6.327 8.032 9.816 1.00 92.19 176 ASP A N 1
ATOM 1440 C CA . ASP A 1 176 ? -7.747 7.864 10.134 1.00 92.19 176 ASP A CA 1
ATOM 1441 C C . ASP A 1 176 ? -7.997 6.528 10.841 1.00 92.19 176 ASP A C 1
ATOM 1443 O O . ASP A 1 176 ? -8.622 6.486 11.897 1.00 92.19 176 ASP A O 1
ATOM 1447 N N . ILE A 1 177 ? -7.418 5.429 10.343 1.00 93.00 177 ILE A N 1
ATOM 1448 C CA . ILE A 1 177 ? -7.436 4.118 11.014 1.00 93.00 177 ILE A CA 1
ATOM 1449 C C . ILE A 1 177 ? -6.863 4.222 12.436 1.00 93.00 177 ILE A C 1
ATOM 1451 O O . ILE A 1 177 ? -7.445 3.705 13.395 1.00 93.00 177 ILE A O 1
ATOM 1455 N N . TRP A 1 178 ? -5.716 4.888 12.587 1.00 93.38 178 TRP A N 1
ATOM 1456 C CA . TRP A 1 178 ? -5.041 5.082 13.869 1.00 93.38 178 TRP A CA 1
ATOM 1457 C C . TRP A 1 178 ? -5.940 5.830 14.864 1.00 93.38 178 TRP A C 1
ATOM 1459 O O . TRP A 1 178 ? -5.916 5.517 16.058 1.00 93.38 178 TRP A O 1
ATOM 1469 N N . GLN A 1 179 ? -6.767 6.764 14.397 1.00 90.75 179 GLN A N 1
ATOM 1470 C CA . GLN A 1 179 ? -7.721 7.501 15.222 1.00 90.75 179 GLN A CA 1
ATOM 1471 C C . GLN A 1 179 ? -9.002 6.699 15.520 1.00 90.75 179 GLN A C 1
ATOM 1473 O O . GLN A 1 179 ? -9.370 6.546 16.687 1.00 90.75 179 GLN A O 1
ATOM 1478 N N . GLU A 1 180 ? -9.649 6.158 14.489 1.00 89.62 180 GLU A N 1
ATOM 1479 C CA . GLU A 1 180 ? -11.038 5.686 14.543 1.00 89.62 180 GLU A CA 1
ATOM 1480 C C . GLU A 1 180 ? -11.196 4.258 15.083 1.00 89.62 180 GLU A C 1
ATOM 1482 O O . GLU A 1 180 ? -12.165 3.968 15.787 1.00 89.62 180 GLU A O 1
ATOM 1487 N N . VAL A 1 181 ? -10.242 3.351 14.826 1.00 89.94 181 VAL A N 1
ATOM 1488 C CA . VAL A 1 181 ? -10.375 1.923 15.202 1.00 89.94 181 VAL A CA 1
ATOM 1489 C C . VAL A 1 181 ? -10.558 1.720 16.714 1.00 89.94 181 VAL A C 1
ATOM 1491 O O . VAL A 1 181 ? -11.226 0.778 17.147 1.00 89.94 181 VAL A O 1
ATOM 1494 N N . TYR A 1 182 ? -9.983 2.615 17.519 1.00 88.81 182 TYR A N 1
ATOM 1495 C CA . TYR A 1 182 ? -9.997 2.566 18.986 1.00 88.81 182 TYR A CA 1
ATOM 1496 C C . TYR A 1 182 ? -10.805 3.701 19.616 1.00 88.81 182 TYR A C 1
ATOM 1498 O O . TYR A 1 182 ? -10.621 3.999 20.798 1.00 88.81 182 TYR A O 1
ATOM 1506 N N . TYR A 1 183 ? -11.658 4.368 18.838 1.00 89.19 183 TYR A N 1
ATOM 1507 C CA . TYR A 1 183 ? -12.443 5.484 19.336 1.00 89.19 183 TYR A CA 1
ATOM 1508 C C . TYR A 1 183 ? -13.592 4.986 20.227 1.00 89.19 183 TYR A C 1
ATOM 1510 O O . TYR A 1 183 ? -14.485 4.266 19.782 1.00 89.19 183 TYR A O 1
ATOM 1518 N N . GLU A 1 184 ? -13.576 5.384 21.503 1.00 87.31 184 GLU A N 1
ATOM 1519 C CA . GLU A 1 184 ? -14.487 4.884 22.548 1.00 87.31 184 GLU A CA 1
ATOM 1520 C C . GLU A 1 184 ? -15.972 5.064 22.222 1.00 87.31 184 GLU A C 1
ATOM 1522 O O . GLU A 1 184 ? -16.808 4.282 22.671 1.00 87.31 184 GLU A O 1
ATOM 1527 N N . LYS A 1 185 ? -16.317 6.069 21.411 1.00 86.44 185 LYS A N 1
ATOM 1528 C CA . LYS A 1 185 ? -17.702 6.321 21.003 1.00 86.44 185 LYS A CA 1
ATOM 1529 C C . LYS A 1 185 ? -18.343 5.092 20.352 1.00 86.44 185 LYS A C 1
ATOM 1531 O O . LYS A 1 185 ? -19.517 4.839 20.606 1.00 86.44 185 LYS A O 1
ATOM 1536 N N . PHE A 1 186 ? -17.593 4.321 19.562 1.00 83.56 186 PHE A N 1
ATOM 1537 C CA . PHE A 1 186 ? -18.121 3.122 18.903 1.00 83.56 186 PHE A CA 1
ATOM 1538 C C . PHE A 1 186 ? -18.491 2.020 19.901 1.00 83.56 186 PHE A C 1
ATOM 1540 O O . PHE A 1 186 ? -19.505 1.358 19.708 1.00 83.56 186 PHE A O 1
ATOM 1547 N N . TYR A 1 187 ? -17.751 1.887 21.006 1.00 84.81 187 TYR A N 1
ATOM 1548 C CA . TYR A 1 187 ? -18.113 0.974 22.093 1.00 84.81 187 TYR A CA 1
ATOM 1549 C C . TYR A 1 187 ? -19.458 1.347 22.718 1.00 84.81 187 TYR A C 1
ATOM 1551 O O . TYR A 1 187 ? -20.340 0.501 22.817 1.00 84.81 187 TYR A O 1
ATOM 1559 N N . TYR A 1 188 ? -19.655 2.621 23.073 1.00 84.81 188 TYR A N 1
ATOM 1560 C CA . TYR A 1 188 ? -20.911 3.060 23.691 1.00 84.81 188 TYR A CA 1
ATOM 1561 C C . TYR A 1 188 ? -22.111 2.958 22.745 1.00 84.81 188 TYR A C 1
ATOM 1563 O O . TYR A 1 188 ? -23.229 2.727 23.198 1.00 84.81 188 TYR A O 1
ATOM 1571 N N . LEU A 1 189 ? -21.904 3.159 21.440 1.00 84.81 189 LEU A N 1
ATOM 1572 C CA . LEU A 1 189 ? -22.957 2.972 20.441 1.00 84.81 189 LEU A CA 1
ATOM 1573 C C . LEU A 1 189 ? -23.342 1.495 20.319 1.00 84.81 189 LEU A C 1
ATOM 1575 O O . LEU A 1 189 ? -24.525 1.180 20.397 1.00 84.81 189 LEU A O 1
ATOM 1579 N N . HIS A 1 190 ? -22.356 0.603 20.223 1.00 84.06 190 HIS A N 1
ATOM 1580 C CA . HIS A 1 190 ? -22.602 -0.834 20.134 1.00 84.06 190 HIS A CA 1
ATOM 1581 C C . HIS A 1 190 ? -23.260 -1.398 21.405 1.00 84.06 190 HIS A C 1
ATOM 1583 O O . HIS A 1 190 ? -24.202 -2.182 21.332 1.00 84.06 190 HIS A O 1
ATOM 1589 N N . GLU A 1 191 ? -22.815 -0.948 22.580 1.00 85.00 191 GLU A N 1
ATOM 1590 C CA . GLU A 1 191 ? -23.407 -1.314 23.870 1.00 85.00 191 GLU A CA 1
ATOM 1591 C C . GLU A 1 191 ? -24.876 -0.858 23.956 1.00 85.00 191 GLU A C 1
ATOM 1593 O O . GLU A 1 191 ? -25.741 -1.640 24.345 1.00 85.00 191 GLU A O 1
ATOM 1598 N N . LYS A 1 192 ? -25.195 0.369 23.515 1.00 84.56 192 LYS A N 1
ATOM 1599 C CA . LYS A 1 192 ? -26.584 0.862 23.453 1.00 84.56 192 LYS A CA 1
ATOM 1600 C C . LYS A 1 192 ? -27.467 0.056 22.504 1.00 84.56 192 LYS A C 1
ATOM 1602 O O . LYS A 1 192 ? -28.620 -0.188 22.844 1.00 84.56 192 LYS A O 1
ATOM 1607 N N . GLU A 1 193 ? -26.959 -0.333 21.337 1.00 83.56 193 GLU A N 1
ATOM 1608 C CA . GLU A 1 193 ? -27.710 -1.175 20.399 1.00 83.56 193 GLU A CA 1
ATOM 1609 C C . GLU A 1 193 ? -28.067 -2.519 21.036 1.00 83.56 193 GLU A C 1
ATOM 1611 O O . GLU A 1 193 ? -29.237 -2.898 21.016 1.00 83.56 193 GLU A O 1
ATOM 1616 N N . LEU A 1 194 ? -27.103 -3.195 21.671 1.00 84.19 194 LEU A N 1
ATOM 1617 C CA . LEU A 1 194 ? -27.343 -4.462 22.369 1.00 84.19 194 LEU A CA 1
ATOM 1618 C C . LEU A 1 194 ? -28.411 -4.320 23.460 1.00 84.19 194 LEU A C 1
ATOM 1620 O O . LEU A 1 194 ? -29.336 -5.128 23.503 1.00 84.19 194 LEU A O 1
ATOM 1624 N N . PHE A 1 195 ? -28.344 -3.260 24.273 1.00 82.62 195 PHE A N 1
ATOM 1625 C CA . PHE A 1 195 ? -29.363 -2.985 25.291 1.00 82.62 195 PHE A CA 1
ATOM 1626 C C . PHE A 1 195 ? -30.761 -2.758 24.698 1.00 82.62 195 PHE A C 1
ATOM 1628 O O . PHE A 1 195 ? -31.755 -3.187 25.281 1.00 82.62 195 PHE A O 1
ATOM 1635 N N . ILE A 1 196 ? -30.870 -2.080 23.552 1.00 83.31 196 ILE A N 1
ATOM 1636 C CA . ILE A 1 196 ? -32.161 -1.879 22.881 1.00 83.31 196 ILE A CA 1
ATOM 1637 C C . ILE A 1 196 ? -32.709 -3.216 22.369 1.00 83.31 196 ILE A C 1
ATOM 1639 O O . ILE A 1 196 ? -33.882 -3.507 22.590 1.00 83.31 196 ILE A O 1
ATOM 1643 N N . PHE A 1 197 ? -31.879 -4.043 21.727 1.00 80.19 197 PHE A N 1
ATOM 1644 C CA . PHE A 1 197 ? -32.304 -5.356 21.231 1.00 80.19 197 PHE A CA 1
ATOM 1645 C C . PHE A 1 197 ? -32.718 -6.309 22.356 1.00 80.19 197 PHE A C 1
ATOM 1647 O O . PHE A 1 197 ? -33.697 -7.036 22.201 1.00 80.19 197 PHE A O 1
ATOM 1654 N N . GLU A 1 198 ? -32.007 -6.295 23.483 1.00 80.81 198 GLU A N 1
ATOM 1655 C CA . GLU A 1 198 ? -32.343 -7.113 24.650 1.00 80.81 198 GLU A CA 1
ATOM 1656 C C . GLU A 1 198 ? -33.700 -6.710 25.240 1.00 80.81 198 GLU A C 1
ATOM 1658 O O . GLU A 1 198 ? -34.553 -7.571 25.436 1.00 80.81 198 GLU A O 1
ATOM 1663 N N . ASN A 1 199 ? -33.953 -5.408 25.412 1.00 76.31 199 ASN A N 1
ATOM 1664 C CA . ASN A 1 199 ? -35.249 -4.921 25.895 1.00 76.31 199 ASN A CA 1
ATOM 1665 C C . ASN A 1 199 ? -36.398 -5.242 24.928 1.00 76.31 199 ASN A C 1
ATOM 1667 O O . ASN A 1 199 ? -37.461 -5.665 25.368 1.00 76.31 199 ASN A O 1
ATOM 1671 N N . ILE A 1 200 ? -36.181 -5.099 23.615 1.00 77.12 200 ILE A N 1
ATOM 1672 C CA . ILE A 1 200 ? -37.192 -5.461 22.612 1.00 77.12 200 ILE A CA 1
ATOM 1673 C C . ILE A 1 200 ? -37.518 -6.960 22.691 1.00 77.12 200 ILE A C 1
ATOM 1675 O O . ILE A 1 200 ? -38.688 -7.325 22.650 1.00 77.12 200 ILE A O 1
ATOM 1679 N N . ASN A 1 201 ? -36.516 -7.835 22.816 1.00 68.38 201 ASN A N 1
ATOM 1680 C CA . ASN A 1 201 ? -36.755 -9.279 22.910 1.00 68.38 201 ASN A CA 1
ATOM 1681 C C . ASN A 1 201 ? -37.489 -9.674 24.199 1.00 68.38 201 ASN A C 1
ATOM 1683 O O . ASN A 1 201 ? -38.356 -10.540 24.140 1.00 68.38 201 ASN A O 1
ATOM 1687 N N . ILE A 1 202 ? -37.184 -9.026 25.330 1.00 71.44 202 ILE A N 1
ATOM 1688 C CA . ILE A 1 202 ? -37.911 -9.237 26.592 1.00 71.44 202 ILE A CA 1
ATOM 1689 C C . ILE A 1 202 ? -39.391 -8.880 26.419 1.00 71.44 202 ILE A C 1
ATOM 1691 O O . ILE A 1 202 ? -40.245 -9.686 26.784 1.00 71.44 2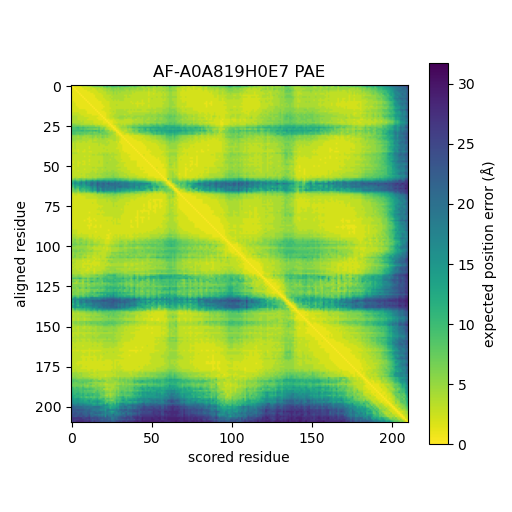02 ILE A O 1
ATOM 1695 N N . ASP A 1 203 ? -39.695 -7.733 25.799 1.00 67.56 203 ASP A N 1
ATOM 1696 C CA . ASP A 1 203 ? -41.080 -7.352 25.505 1.00 67.56 203 ASP A CA 1
ATOM 1697 C C . ASP A 1 203 ? -41.756 -8.412 24.610 1.00 67.56 203 ASP A C 1
ATOM 1699 O O . ASP A 1 203 ? -42.857 -8.868 24.913 1.00 67.56 203 ASP A O 1
ATOM 1703 N N . TYR A 1 204 ? -41.106 -8.864 23.528 1.00 58.22 204 TYR A N 1
ATOM 1704 C CA . TYR A 1 204 ? -41.668 -9.888 22.630 1.00 58.22 204 TYR A CA 1
ATOM 1705 C C . TYR A 1 204 ? -41.948 -11.234 23.324 1.00 58.22 204 TYR A C 1
ATOM 1707 O O . TYR A 1 204 ? -42.994 -11.837 23.059 1.00 58.22 204 TYR A O 1
ATOM 1715 N N . ASP A 1 205 ? -41.056 -11.702 24.199 1.00 64.19 205 ASP A N 1
ATOM 1716 C CA . ASP A 1 205 ? -41.249 -12.946 24.956 1.00 64.19 205 ASP A CA 1
ATOM 1717 C C . ASP A 1 205 ? -42.392 -12.821 25.982 1.00 64.19 205 ASP A C 1
ATOM 1719 O O . ASP A 1 205 ? -43.158 -13.773 26.173 1.00 64.19 205 ASP A O 1
ATOM 1723 N N . GLU A 1 206 ? -42.574 -11.641 26.587 1.00 61.03 206 GLU A N 1
ATOM 1724 C CA . GLU A 1 206 ? -43.700 -11.345 27.485 1.00 61.03 206 GLU A CA 1
ATOM 1725 C C . GLU A 1 206 ? -45.048 -11.337 26.733 1.00 61.03 206 GLU A C 1
ATOM 1727 O O . GLU A 1 206 ? -46.058 -11.812 27.254 1.00 61.03 206 GLU A O 1
ATOM 1732 N N . TYR A 1 207 ? -45.069 -10.909 25.463 1.00 57.88 207 TYR A N 1
ATOM 1733 C CA . TYR A 1 207 ? -46.265 -10.999 24.610 1.00 57.88 207 TYR A CA 1
ATOM 1734 C C . TYR A 1 207 ? -46.554 -12.411 24.073 1.00 57.88 207 TYR A C 1
ATOM 1736 O O . TYR A 1 207 ? -47.710 -12.711 23.778 1.00 57.88 207 TYR A O 1
ATOM 1744 N N . CYS A 1 208 ? -45.550 -13.284 23.933 1.00 58.69 208 CYS A N 1
ATOM 1745 C CA . CYS A 1 208 ? -45.729 -14.651 23.412 1.00 58.69 208 CYS A CA 1
ATOM 1746 C C . CYS A 1 208 ? -46.030 -15.703 24.494 1.00 58.69 208 CYS A C 1
ATOM 1748 O O . CYS A 1 208 ? -46.230 -16.873 24.166 1.00 58.69 208 CYS A O 1
ATOM 1750 N N . SER A 1 209 ? -46.043 -15.312 25.771 1.00 56.97 209 SER A N 1
ATOM 1751 C CA . SER A 1 209 ? -46.305 -16.197 26.915 1.00 56.97 209 SER A CA 1
ATOM 1752 C C . SER A 1 209 ? -47.755 -16.148 27.442 1.00 56.97 209 SER A C 1
ATOM 1754 O O . SER A 1 209 ? -48.046 -16.753 28.477 1.00 56.97 209 SER A O 1
ATOM 1756 N N . PHE A 1 210 ? -48.668 -15.513 26.694 1.00 49.12 210 PHE A N 1
ATOM 1757 C CA . PHE A 1 210 ? -50.133 -15.571 26.852 1.00 49.12 210 PHE A CA 1
ATOM 1758 C C . PHE A 1 210 ? -50.792 -16.405 25.746 1.00 49.12 210 PHE A C 1
ATOM 1760 O O . PHE A 1 210 ? -51.805 -17.077 26.057 1.00 49.12 210 PHE A O 1
#

Foldseek 3Di:
DLVLLVVLQVLLVQLLVFQVPFDFAPPQDDPPVLLVLLVQLLVLQLLLLVLQLVLLVPDPDPPCVPVSVVSNSVSVSSNSSSVSLSVSLVRLSRGAHQDPVCLVVVGSLVSLVVSLCSLPPPVLVVLVVQVPDPPVCVVRVSSCNRLNPVRNVVSCVRSSVSNNSNSVSSSVSSVVSSDGRNDCVNNVVSVVVVVVVVVVVVVVVVVVVD

Secondary structure (DSSP, 8-state):
-HHHHHHHHHHHHHHHHHHTTSEE-TT----HHHHHHHHHHHHHHHHHHHHHHHHHHH---GGGHHHHHHHHHHHHHHHHHHHHHHHHHHHHTTEE--SHHHHHH-TTHHHHHHHHHIIIIIIHHHHHHHHH-S-HHHH-HHHHHHH-HHHHHHHHHHHHHHHHHHHHHHHHHHHHHHHHTT-HHHHHHHHHHHHHHHHHHHHHHHHHT-